Protein AF-A0AA39FGK3-F1 (afdb_monomer_lite)

Foldseek 3Di:
DPPVVVVVVVVVVVVVVVVVVVVVPPDDDPPPPPDPDDDDDDDPPDLDPPEDQFDDPDRLDTDHDPQWDQPPVVSYTAGDAPVAEDQFGCPHHQATDHHPQWDQDPVGRRYTDGDLPDCCQPQFHCPHRVATDHDPQWDQDPPRRHTDGHQPVDAAPQWDDPHRVDIDHHPQWDQDPVVRHTDGPDPDPPPPDPDDDDDDPPDPDQDQPDAQAQFDDPHVLATDHDPQWDQDPPDPSSSYTHGHAVVDADQFGRPHRNATDHDPQWDFDPPDVSGRYTDGDDDD

InterPro domains:
  IPR000742 EGF-like domain [SM00181] (48-78)
  IPR000742 EGF-like domain [SM00181] (80-113)
  IPR000742 EGF-like domain [SM00181] (115-148)
  IPR000742 EGF-like domain [SM00181] (150-183)
  IPR000742 EGF-like domain [SM00181] (207-242)
  IPR000742 EGF-like domain [SM00181] (244-279)
  IPR009030 Growth factor receptor cysteine-rich domain superfamily [SSF57184] (49-155)
  IPR009030 Growth factor receptor cysteine-rich domain superfamily [SSF57184] (134-280)
  IPR053255 Epidermal growth factor-like domain-containing protein [PTHR24047] (44-178)

Secondary structure (DSSP, 8-state):
--TTHHHHHHHHHHHHHHHHHHHTSS-----------------TT------TTEEEEETTEEEEPTTEEEETTTTEEEE--TT--TTEEEEETTEEEEPTTEEE-SS-TT-EEE---TT--TTEEEEETTEEEEPTTEEE-TTT--EEE--TT---TTEEEEETTEEEEPTTEEEETTTTEEEE--S----------PPP--------SSPPBTEEEEETTEEEEPTTEEE-TT-TTS-BEEEP-TT--TTEEEEETTEEEEPTTEEE-SSSTT---EEE----

Structure (mmCIF, N/CA/C/O backbone):
data_AF-A0AA39FGK3-F1
#
_entry.id   AF-A0AA39FGK3-F1
#
loop_
_atom_site.group_PDB
_atom_site.id
_atom_site.type_symbol
_atom_site.label_atom_id
_atom_site.label_alt_id
_atom_site.label_comp_id
_atom_site.label_asym_id
_atom_site.label_entity_id
_atom_site.label_seq_id
_atom_site.pdbx_PDB_ins_code
_atom_site.Cartn_x
_atom_site.Cartn_y
_atom_site.Cartn_z
_atom_site.occupancy
_atom_site.B_iso_or_equiv
_atom_site.auth_seq_id
_atom_site.auth_comp_id
_atom_site.auth_asym_id
_atom_site.auth_atom_id
_atom_site.pdbx_PDB_model_num
ATOM 1 N N . MET A 1 1 ? -79.497 -7.265 78.544 1.00 51.91 1 MET A N 1
ATOM 2 C CA . MET A 1 1 ? -78.725 -7.614 77.328 1.00 51.91 1 MET A CA 1
ATOM 3 C C . MET A 1 1 ? -78.361 -6.417 76.435 1.00 51.91 1 MET A C 1
ATOM 5 O O . MET A 1 1 ? -77.369 -6.512 75.736 1.00 51.91 1 MET A O 1
ATOM 9 N N . ALA A 1 2 ? -79.079 -5.281 76.455 1.00 47.31 2 ALA A N 1
ATOM 10 C CA . ALA A 1 2 ? -78.826 -4.169 75.517 1.00 47.31 2 ALA A CA 1
ATOM 11 C C . ALA A 1 2 ? -77.741 -3.142 75.931 1.00 47.31 2 ALA A C 1
ATOM 13 O O . ALA A 1 2 ? -77.302 -2.363 75.095 1.00 47.31 2 ALA A O 1
ATOM 14 N N . ARG A 1 3 ? -77.264 -3.130 77.189 1.00 46.09 3 ARG A N 1
ATOM 15 C CA . ARG A 1 3 ? -76.260 -2.141 77.655 1.00 46.09 3 ARG A CA 1
ATOM 16 C C . ARG A 1 3 ? -74.790 -2.526 77.429 1.00 46.09 3 ARG A C 1
ATOM 18 O O . ARG A 1 3 ? -73.935 -1.655 77.512 1.00 46.09 3 ARG A O 1
ATOM 25 N N . TYR A 1 4 ? -74.493 -3.784 77.094 1.00 46.94 4 TYR A N 1
ATOM 26 C CA . TYR A 1 4 ? -73.121 -4.229 76.791 1.00 46.94 4 TYR A CA 1
ATOM 27 C C . TYR A 1 4 ? -72.722 -4.028 75.320 1.00 46.94 4 TYR A C 1
ATOM 29 O O . TYR A 1 4 ? -71.537 -3.972 75.011 1.00 46.94 4 TYR A O 1
ATOM 37 N N . ILE A 1 5 ? -73.692 -3.860 74.415 1.00 51.72 5 ILE A N 1
ATOM 38 C CA . ILE A 1 5 ? -73.434 -3.728 72.970 1.00 51.72 5 ILE A CA 1
ATOM 39 C C . ILE A 1 5 ? -72.971 -2.300 72.615 1.00 51.72 5 ILE A C 1
ATOM 41 O O . ILE A 1 5 ? -72.153 -2.117 71.719 1.00 51.72 5 ILE A O 1
ATOM 45 N N . GLN A 1 6 ? -73.406 -1.281 73.365 1.00 48.03 6 GLN A N 1
ATOM 46 C CA . GLN 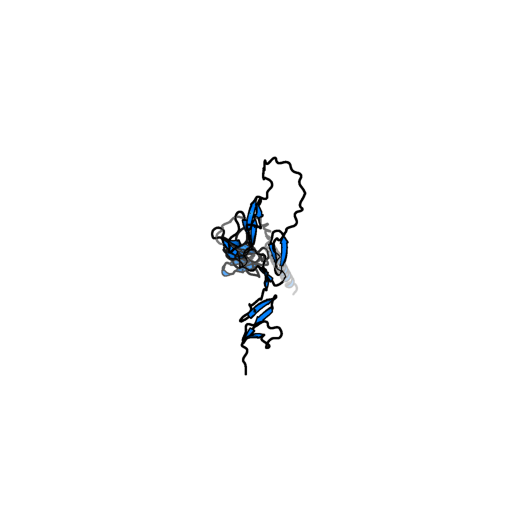A 1 6 ? -73.077 0.123 73.076 1.00 48.03 6 GLN A CA 1
ATOM 47 C C . GLN A 1 6 ? -71.662 0.547 73.514 1.00 48.03 6 GLN A C 1
ATOM 49 O O . GLN A 1 6 ? -71.087 1.439 72.898 1.00 48.03 6 GLN A O 1
ATOM 54 N N . LEU A 1 7 ? -71.060 -0.120 74.507 1.00 50.66 7 LEU A N 1
ATOM 55 C CA . LEU A 1 7 ? -69.664 0.122 74.917 1.00 50.66 7 LEU A CA 1
ATOM 56 C C . LEU A 1 7 ? -68.644 -0.495 73.941 1.00 50.66 7 LEU A C 1
ATOM 58 O O . LEU A 1 7 ? -67.562 0.058 73.754 1.00 50.66 7 LEU A O 1
ATOM 62 N N . GLY A 1 8 ? -68.997 -1.601 73.273 1.00 52.44 8 GLY A N 1
ATOM 63 C CA . GLY A 1 8 ? -68.129 -2.256 72.286 1.00 52.44 8 GLY A CA 1
ATOM 64 C C . GLY A 1 8 ? -67.969 -1.459 70.987 1.00 52.44 8 GLY A C 1
ATOM 65 O O . GLY A 1 8 ? -66.882 -1.421 70.415 1.00 52.44 8 GLY A O 1
ATOM 66 N N . ILE A 1 9 ? -69.022 -0.759 70.552 1.00 56.88 9 ILE A N 1
ATOM 67 C CA . ILE A 1 9 ? -69.002 0.043 69.318 1.00 56.88 9 ILE A CA 1
ATOM 68 C C . ILE A 1 9 ? -68.126 1.296 69.496 1.00 56.88 9 ILE A C 1
ATOM 70 O O . ILE A 1 9 ? -67.371 1.649 68.592 1.00 56.88 9 ILE A O 1
ATOM 74 N N . SER A 1 10 ? -68.125 1.924 70.678 1.00 57.50 10 SER A N 1
ATOM 75 C CA . SER A 1 10 ? -67.268 3.088 70.949 1.00 57.50 10 SER A CA 1
ATOM 76 C C . SER A 1 10 ? -65.770 2.752 70.982 1.00 57.50 10 SER A C 1
ATOM 78 O O . SER A 1 10 ? -64.978 3.537 70.464 1.00 57.50 10 SER A O 1
ATOM 80 N N . LEU A 1 11 ? -65.354 1.589 71.506 1.00 58.16 11 LEU A N 1
ATOM 81 C CA . LEU A 1 11 ? -63.938 1.182 71.463 1.00 58.16 11 LEU A CA 1
ATOM 82 C C . LEU A 1 11 ? -63.460 0.824 70.043 1.00 58.16 11 LEU A C 1
ATOM 84 O O . LEU A 1 11 ? -62.301 1.076 69.705 1.00 58.16 11 LEU A O 1
ATOM 88 N N . PHE A 1 12 ? -64.340 0.287 69.192 1.00 58.88 12 PHE A N 1
ATOM 89 C CA . PHE A 1 12 ? -64.014 -0.007 67.790 1.00 58.88 12 PHE A CA 1
ATOM 90 C C . PHE A 1 12 ? -63.803 1.266 66.957 1.00 58.88 12 PHE A C 1
ATOM 92 O O . PHE A 1 12 ? -62.874 1.329 66.156 1.00 58.88 12 PHE A O 1
ATOM 99 N N . TYR A 1 13 ? -64.598 2.317 67.185 1.00 58.53 13 TYR A N 1
ATOM 100 C CA . TYR A 1 13 ? -64.390 3.601 66.505 1.00 58.53 13 TYR A CA 1
ATOM 101 C C . TYR A 1 13 ? -63.110 4.312 66.962 1.00 58.53 13 TYR A C 1
ATOM 103 O O . TYR A 1 13 ? -62.414 4.901 66.136 1.00 58.53 13 TYR A O 1
ATOM 111 N N . ILE A 1 14 ? -62.757 4.226 68.250 1.00 64.38 14 ILE A N 1
ATOM 112 C CA . ILE A 1 14 ? -61.531 4.842 68.783 1.00 64.38 14 ILE A CA 1
ATOM 113 C C . ILE A 1 14 ? -60.281 4.120 68.258 1.00 64.38 14 ILE A C 1
ATOM 115 O O . ILE A 1 14 ? -59.327 4.772 67.840 1.00 64.38 14 ILE A O 1
ATOM 119 N N . THR A 1 15 ? -60.293 2.785 68.202 1.00 59.66 15 THR A N 1
ATOM 120 C CA . THR A 1 15 ? -59.175 2.013 67.628 1.00 59.66 15 THR A CA 1
ATOM 121 C C . THR A 1 15 ? -59.043 2.230 66.119 1.00 59.66 15 THR A C 1
ATOM 123 O O . THR A 1 15 ? -57.928 2.421 65.636 1.00 59.66 15 THR A O 1
ATOM 126 N N . ALA A 1 16 ? -60.154 2.323 65.378 1.00 57.69 16 ALA A N 1
ATOM 127 C CA . ALA A 1 16 ? -60.132 2.653 63.953 1.00 57.69 16 ALA A CA 1
ATOM 128 C C . ALA A 1 16 ? -59.600 4.076 63.678 1.00 57.69 16 ALA A C 1
ATOM 130 O O . ALA A 1 16 ? -58.783 4.257 62.777 1.00 57.69 16 ALA A O 1
ATOM 131 N N . LEU A 1 17 ? -59.982 5.081 64.477 1.00 58.38 17 LEU A N 1
ATOM 132 C CA . LEU A 1 17 ? -59.455 6.450 64.355 1.00 58.38 17 LEU A CA 1
ATOM 133 C C . LEU A 1 17 ? -57.951 6.531 64.658 1.00 58.38 17 LEU A C 1
ATOM 135 O O . LEU A 1 17 ? -57.228 7.227 63.949 1.00 58.38 17 LEU A O 1
ATOM 139 N N . ILE A 1 18 ? -57.453 5.785 65.649 1.00 58.44 18 ILE A N 1
ATOM 140 C CA . ILE A 1 18 ? -56.014 5.723 65.956 1.00 58.44 18 ILE A CA 1
ATOM 141 C C . ILE A 1 18 ? -55.235 5.060 64.808 1.00 58.44 18 ILE A C 1
ATOM 143 O O . ILE A 1 18 ? -54.155 5.534 64.455 1.00 58.44 18 ILE A O 1
ATOM 147 N N . VAL A 1 19 ? -55.774 4.016 64.170 1.00 57.88 19 VAL A N 1
ATOM 148 C CA . VAL A 1 19 ? -55.143 3.395 62.988 1.00 57.88 19 VAL A CA 1
ATOM 149 C C . VAL A 1 19 ? -55.120 4.363 61.795 1.00 57.88 19 VAL A C 1
ATOM 151 O O . VAL A 1 19 ? -54.101 4.461 61.114 1.00 57.88 19 VAL A O 1
ATOM 154 N N . PHE A 1 20 ? -56.181 5.148 61.579 1.00 52.97 20 PHE A N 1
ATOM 155 C CA . PHE A 1 20 ? -56.225 6.146 60.501 1.00 52.97 20 PHE A CA 1
ATOM 156 C C . PHE A 1 20 ? -55.300 7.351 60.733 1.00 52.97 20 PHE A C 1
ATOM 158 O O . PHE A 1 20 ? -54.685 7.829 59.781 1.00 52.97 20 PHE A O 1
ATOM 165 N N . ILE A 1 21 ? -55.142 7.819 61.976 1.00 54.91 21 ILE A N 1
ATOM 166 C CA . ILE A 1 21 ? -54.189 8.895 62.301 1.00 54.91 21 ILE A CA 1
ATOM 167 C C . ILE A 1 21 ? -52.742 8.405 62.111 1.00 54.91 21 ILE A C 1
ATOM 169 O O . ILE A 1 21 ? -51.925 9.122 61.531 1.00 54.91 21 ILE A O 1
ATOM 173 N N . ASN A 1 22 ? -52.436 7.160 62.496 1.00 47.34 22 ASN A N 1
ATOM 174 C CA . ASN A 1 22 ? -51.105 6.572 62.296 1.00 47.34 22 ASN A CA 1
ATOM 175 C C . ASN A 1 22 ? -50.804 6.225 60.822 1.00 47.34 22 ASN A C 1
ATOM 177 O O . ASN A 1 22 ? -49.643 6.241 60.421 1.00 47.34 22 ASN A O 1
ATOM 181 N N . ALA A 1 23 ? -51.821 5.989 59.984 1.00 45.97 23 ALA A N 1
ATOM 182 C CA . ALA A 1 23 ? -51.643 5.756 58.545 1.00 45.97 23 ALA A CA 1
ATOM 183 C C . ALA A 1 23 ? -51.368 7.039 57.730 1.00 45.97 23 ALA A C 1
ATOM 185 O O . ALA A 1 23 ? -50.925 6.951 56.588 1.00 45.97 23 ALA A O 1
ATOM 186 N N . GLN A 1 24 ? -51.601 8.232 58.294 1.00 43.12 24 GLN A N 1
ATOM 187 C CA . GLN A 1 24 ? -51.343 9.522 57.629 1.00 43.12 24 GLN A CA 1
ATOM 188 C C . GLN A 1 24 ? -50.052 10.217 58.106 1.00 43.12 24 GLN A C 1
ATOM 190 O O . GLN A 1 24 ? -49.679 11.255 57.560 1.00 43.12 24 GLN A O 1
ATOM 195 N N . GLN A 1 25 ? -49.338 9.640 59.081 1.00 45.97 25 GLN A N 1
ATOM 196 C CA . GLN A 1 25 ? -48.010 10.099 59.526 1.00 45.97 25 GLN A CA 1
ATOM 197 C C . GLN A 1 25 ? -46.852 9.239 58.984 1.00 45.97 25 GLN A C 1
ATOM 199 O O . GLN A 1 25 ? -45.689 9.469 59.310 1.00 45.97 25 GLN A O 1
ATOM 204 N N . GLY A 1 26 ? -47.147 8.309 58.070 1.00 40.28 26 GLY A N 1
ATOM 205 C CA . GLY A 1 26 ? -46.165 7.602 57.250 1.00 40.28 26 GLY A CA 1
ATOM 206 C C . GLY A 1 26 ? -45.638 8.464 56.099 1.00 40.28 26 GLY A C 1
ATOM 207 O O . GLY A 1 26 ? -45.997 8.256 54.949 1.00 40.28 26 GLY A O 1
ATOM 208 N N . VAL A 1 27 ? -44.775 9.425 56.437 1.00 44.75 27 VAL A N 1
ATOM 209 C CA . VAL A 1 27 ? -43.700 9.958 55.579 1.00 44.75 27 VAL A CA 1
ATOM 210 C C . VAL A 1 27 ? -44.149 10.596 54.253 1.00 44.75 27 VAL A C 1
ATOM 212 O O . VAL A 1 27 ? -43.899 10.113 53.150 1.00 44.75 27 VAL A O 1
ATOM 215 N N . LYS A 1 28 ? -44.679 11.817 54.365 1.00 45.00 28 LYS A N 1
ATOM 216 C CA . LYS A 1 28 ? -44.323 12.872 53.410 1.00 45.00 28 LYS A CA 1
ATOM 217 C C . LYS A 1 28 ? -42.857 13.217 53.656 1.00 45.00 28 LYS A C 1
ATOM 219 O O . LYS A 1 28 ? -42.538 13.687 54.740 1.00 45.00 28 LYS A O 1
ATOM 224 N N . ASN A 1 29 ? -41.996 12.908 52.690 1.00 36.66 29 ASN A N 1
ATOM 225 C CA . ASN A 1 29 ? -40.855 13.722 52.245 1.00 36.66 29 ASN A CA 1
ATOM 226 C C . ASN A 1 29 ? -40.063 12.932 51.194 1.00 36.66 29 ASN A C 1
ATOM 228 O O . ASN A 1 29 ? -38.897 12.591 51.371 1.00 36.66 29 ASN A O 1
ATOM 232 N N . GLY A 1 30 ? -40.709 12.655 50.059 1.00 34.41 30 GLY A N 1
ATOM 233 C CA . GLY A 1 30 ? -39.981 12.418 48.820 1.00 34.41 30 GLY A CA 1
ATOM 234 C C . GLY A 1 30 ? -39.368 13.742 48.378 1.00 34.41 30 GLY A C 1
ATOM 235 O O . GLY A 1 30 ? -39.976 14.478 47.603 1.00 34.41 30 GLY A O 1
ATOM 236 N N . HIS A 1 31 ? -38.194 14.081 48.911 1.00 33.47 31 HIS A N 1
ATOM 237 C CA . HIS A 1 31 ? -37.365 15.124 48.327 1.00 33.47 31 HIS A CA 1
ATOM 238 C C . HIS A 1 31 ? -37.001 14.675 46.912 1.00 33.47 31 HIS A C 1
ATOM 240 O O . HIS A 1 31 ? -36.133 13.828 46.709 1.00 33.47 31 HIS A O 1
ATOM 246 N N . TYR A 1 32 ? -37.696 15.242 45.928 1.00 33.28 32 TYR A N 1
ATOM 247 C CA . TYR A 1 32 ? -37.291 15.226 44.533 1.00 33.28 32 TYR A CA 1
ATOM 248 C C . TYR A 1 32 ? -35.982 16.018 44.438 1.00 33.28 32 TYR A C 1
ATOM 250 O O . TYR A 1 32 ? -35.979 17.224 44.182 1.00 33.28 32 TYR A O 1
ATOM 258 N N . HIS A 1 33 ? -34.857 15.361 44.725 1.00 36.41 33 HIS A N 1
ATOM 259 C CA . HIS A 1 33 ? -33.542 15.918 44.456 1.00 36.41 33 HIS A CA 1
ATOM 260 C C . HIS A 1 33 ? -33.387 16.008 42.937 1.00 36.41 33 HIS A C 1
ATOM 262 O O . HIS A 1 33 ? -33.017 15.055 42.255 1.00 36.41 33 HIS A O 1
ATOM 268 N N . ARG A 1 34 ? -33.692 17.193 42.400 1.00 35.16 34 ARG A N 1
ATOM 269 C CA . ARG A 1 34 ? -33.091 17.676 41.159 1.00 35.16 34 ARG A CA 1
ATOM 270 C C . ARG A 1 34 ? -31.577 17.655 41.379 1.00 35.16 34 ARG A C 1
ATOM 272 O O . ARG A 1 34 ? -31.036 18.555 42.011 1.00 35.16 34 ARG A O 1
ATOM 279 N N . ASN A 1 35 ? -30.912 16.603 40.909 1.00 34.94 35 ASN A N 1
ATOM 280 C CA . ASN A 1 35 ? -29.456 16.512 40.915 1.00 34.94 35 ASN A CA 1
ATOM 281 C C . ASN A 1 35 ? -28.879 17.476 39.873 1.00 34.94 35 ASN A C 1
ATOM 283 O O . ASN A 1 35 ? -28.630 17.116 38.727 1.00 34.94 35 ASN A O 1
ATOM 287 N N . THR A 1 36 ? -28.649 18.710 40.303 1.00 35.59 36 THR A N 1
ATOM 288 C CA . THR A 1 36 ? -27.469 19.482 39.916 1.00 35.59 36 THR A CA 1
ATOM 289 C C . THR A 1 36 ? -26.308 18.997 40.795 1.00 35.59 36 THR A C 1
ATOM 291 O O . THR A 1 36 ? -26.327 19.196 42.005 1.00 35.59 36 THR A O 1
ATOM 294 N N . THR A 1 37 ? -25.338 18.287 40.221 1.00 35.94 37 THR A N 1
ATOM 295 C CA . THR A 1 37 ? -24.065 17.883 40.870 1.00 35.94 37 THR A CA 1
ATOM 296 C C . THR A 1 37 ? -23.143 19.097 41.115 1.00 35.94 37 THR A C 1
ATOM 298 O O . THR A 1 37 ? -23.429 20.140 40.524 1.00 35.94 37 THR A O 1
ATOM 301 N N . PRO A 1 38 ? -21.950 18.987 41.754 1.00 55.44 38 PRO A N 1
ATOM 302 C CA . PRO A 1 38 ? -21.384 17.984 42.683 1.00 55.44 38 PRO A CA 1
ATOM 303 C C . PRO A 1 38 ? -20.742 18.641 43.947 1.00 55.44 38 PRO A C 1
ATOM 305 O O . PRO A 1 38 ? -20.681 19.858 44.044 1.00 55.44 38 PRO A O 1
ATOM 308 N N . TYR A 1 39 ? -20.183 17.819 44.848 1.00 36.12 39 TYR A N 1
ATOM 309 C CA . TYR A 1 39 ? -19.271 18.110 45.985 1.00 36.12 39 TYR A CA 1
ATOM 310 C C . TYR A 1 39 ? -19.813 17.890 47.411 1.00 36.12 39 TYR A C 1
ATOM 312 O O . TYR A 1 39 ? -20.527 18.700 47.988 1.00 36.12 39 TYR A O 1
ATOM 320 N N . SER A 1 40 ? -19.362 16.746 47.949 1.00 45.53 40 SER A N 1
ATOM 321 C CA . SER A 1 40 ? -18.974 16.429 49.333 1.00 45.53 40 SER A CA 1
ATOM 322 C C . SER A 1 40 ? -19.811 16.971 50.492 1.00 45.53 40 SER A C 1
ATOM 324 O O . SER A 1 40 ? -19.685 18.131 50.875 1.00 45.53 40 SER A O 1
ATOM 326 N N . VAL A 1 41 ? -20.480 16.053 51.194 1.00 44.06 41 VAL A N 1
ATOM 327 C CA . VAL A 1 41 ? -20.782 16.226 52.621 1.00 44.06 41 VAL A CA 1
ATOM 328 C C . VAL A 1 41 ? -20.240 15.017 53.391 1.00 44.06 41 VAL A C 1
ATOM 330 O O . VAL A 1 41 ? -20.655 13.894 53.103 1.00 44.06 41 VAL A O 1
ATOM 333 N N . PRO A 1 42 ? -19.315 15.206 54.350 1.00 55.81 42 PRO A N 1
ATOM 334 C CA . PRO A 1 42 ? -18.866 14.151 55.240 1.00 55.81 42 PRO A CA 1
ATOM 335 C C . PRO A 1 42 ? -19.762 14.153 56.480 1.00 55.81 42 PRO A C 1
ATOM 337 O O . PRO A 1 42 ? -19.754 15.105 57.254 1.00 55.81 42 PRO A O 1
ATOM 340 N N . THR A 1 43 ? -20.523 13.085 56.702 1.00 39.03 43 THR A N 1
ATOM 341 C CA . THR A 1 43 ? -21.058 12.799 58.039 1.00 39.03 43 THR A CA 1
ATOM 342 C C . THR A 1 43 ? -20.830 11.332 58.367 1.00 39.03 43 THR A C 1
ATOM 344 O O . THR A 1 43 ? -21.110 10.426 57.584 1.00 39.03 43 THR A O 1
ATOM 347 N N . ASN A 1 44 ? -20.188 11.147 59.510 1.00 57.00 44 ASN A N 1
ATOM 348 C CA . ASN A 1 44 ? -19.818 9.889 60.129 1.00 57.00 44 ASN A CA 1
ATOM 349 C C . ASN A 1 44 ? -21.087 9.036 60.364 1.00 57.00 44 ASN A C 1
ATOM 351 O O . ASN A 1 44 ? -22.118 9.594 60.727 1.00 57.00 44 ASN A O 1
ATOM 355 N N . GLU A 1 45 ? -21.003 7.724 60.117 1.00 51.62 45 GLU A N 1
ATOM 356 C CA . GLU A 1 45 ? -22.084 6.701 60.141 1.00 51.62 45 GLU A CA 1
ATOM 357 C C . GLU A 1 45 ? -23.056 6.609 58.943 1.00 51.62 45 GLU A C 1
ATOM 359 O O . GLU A 1 45 ? -24.060 5.896 58.991 1.00 51.62 45 GLU A O 1
ATOM 364 N N . THR A 1 46 ? -22.761 7.250 57.813 1.00 44.81 46 THR A N 1
ATOM 365 C CA . THR A 1 46 ? -23.704 7.301 56.684 1.00 44.81 46 THR A CA 1
ATOM 366 C C . THR A 1 46 ? -23.543 6.156 55.681 1.00 44.81 46 THR A C 1
ATOM 368 O O . THR A 1 46 ? -22.450 5.835 55.216 1.00 44.81 46 THR A O 1
ATOM 371 N N . GLY A 1 47 ? -24.666 5.530 55.316 1.00 54.12 47 GLY A N 1
ATOM 372 C CA . GLY A 1 47 ? -24.764 4.581 54.210 1.00 54.12 47 GLY A CA 1
ATOM 373 C C . GLY A 1 47 ? -24.347 5.233 52.891 1.00 54.12 47 GLY A C 1
ATOM 374 O O . GLY A 1 47 ? -25.158 5.853 52.210 1.00 54.12 47 GLY A O 1
ATOM 375 N N . TYR A 1 48 ? -23.072 5.082 52.536 1.00 56.31 48 TYR A N 1
ATOM 376 C CA . TYR A 1 48 ? -22.516 5.560 51.277 1.00 56.31 48 TYR A CA 1
ATOM 377 C C . TYR A 1 48 ? -23.109 4.778 50.110 1.00 56.31 48 TYR A C 1
ATOM 379 O O . TYR A 1 48 ? -22.814 3.600 49.897 1.00 56.31 48 TYR A O 1
ATOM 387 N N . CYS A 1 49 ? -23.933 5.459 49.325 1.00 60.81 49 CYS A N 1
ATOM 388 C CA . CYS A 1 49 ? -24.329 4.976 48.023 1.00 60.81 49 CYS A CA 1
ATOM 389 C C . CYS A 1 49 ? -23.280 5.367 46.975 1.00 60.81 49 CYS A C 1
ATOM 391 O O . CYS A 1 49 ? -23.338 6.448 46.396 1.00 60.81 49 CYS A O 1
ATOM 393 N N . GLY A 1 50 ? -22.291 4.500 46.763 1.00 65.31 50 GLY A N 1
ATOM 394 C CA . GLY A 1 50 ? -21.199 4.694 45.802 1.00 65.31 50 GLY A CA 1
ATOM 395 C C . GLY A 1 50 ? -21.486 4.161 44.393 1.00 65.31 50 GLY A C 1
ATOM 396 O O . GLY A 1 50 ? -20.559 3.710 43.727 1.00 65.31 50 GLY A O 1
ATOM 397 N N . CYS A 1 51 ? -22.746 4.151 43.945 1.00 71.12 51 CYS A N 1
ATOM 398 C CA . CYS A 1 51 ? -23.131 3.559 42.661 1.00 71.12 51 CYS A CA 1
ATOM 399 C C . CYS A 1 51 ? -22.735 4.467 41.486 1.00 71.12 51 CYS A C 1
ATOM 401 O O . CYS A 1 51 ? -23.524 5.288 41.022 1.00 71.12 51 CYS A O 1
ATOM 403 N N . VAL A 1 52 ? -21.503 4.327 40.996 1.00 73.19 52 VAL A N 1
ATOM 404 C CA . VAL A 1 52 ? -21.084 4.944 39.728 1.00 73.19 52 VAL A CA 1
ATOM 405 C C . VAL A 1 52 ? -21.857 4.269 38.588 1.00 73.19 52 VAL A C 1
ATOM 407 O O . VAL A 1 52 ? -21.922 3.042 38.550 1.00 73.19 52 VAL A O 1
ATOM 410 N N . ASP A 1 53 ? -22.482 5.071 37.719 1.00 75.69 53 ASP A N 1
ATOM 411 C CA . ASP A 1 53 ? -23.305 4.646 36.570 1.00 75.69 53 ASP A CA 1
ATOM 412 C C . ASP A 1 53 ? -24.537 3.769 36.895 1.00 75.69 53 ASP A C 1
ATOM 414 O O . ASP A 1 53 ? -25.089 3.078 36.034 1.00 75.69 53 ASP A O 1
ATOM 418 N N . GLY A 1 54 ? -25.029 3.846 38.135 1.00 79.56 54 GLY A N 1
ATOM 419 C CA . GLY A 1 54 ? -26.235 3.154 38.593 1.00 79.56 54 GLY A CA 1
ATOM 420 C C . GLY A 1 54 ? -27.118 4.017 39.491 1.00 79.56 54 GLY A C 1
ATOM 421 O O . GLY A 1 54 ? -26.719 5.086 39.950 1.00 79.56 54 GLY A O 1
ATOM 422 N N . ASP A 1 55 ? -28.328 3.532 39.751 1.00 82.62 55 ASP A N 1
ATOM 423 C CA . ASP A 1 55 ? -29.252 4.130 40.708 1.00 82.62 55 ASP A CA 1
ATOM 424 C C . ASP A 1 55 ? -29.121 3.445 42.068 1.00 82.62 55 ASP A C 1
ATOM 426 O O . ASP A 1 55 ? -29.018 2.218 42.165 1.00 82.62 55 ASP A O 1
ATOM 430 N N . CYS A 1 56 ? -29.192 4.234 43.137 1.00 82.12 56 CYS A N 1
ATOM 431 C CA . CYS A 1 56 ? -29.268 3.691 44.483 1.00 82.12 56 CYS A CA 1
ATOM 432 C C . CYS A 1 56 ? -30.671 3.188 44.789 1.00 82.12 56 CYS A C 1
ATOM 434 O O . CYS A 1 56 ? -31.614 3.979 44.738 1.00 82.12 56 CYS A O 1
ATOM 436 N N . ILE A 1 57 ? -30.812 1.917 45.166 1.00 83.56 57 ILE A N 1
ATOM 437 C CA . ILE A 1 57 ? -32.112 1.383 45.606 1.00 83.56 57 ILE A CA 1
ATOM 438 C C . ILE A 1 57 ? -32.140 1.020 47.095 1.00 83.56 57 ILE A C 1
ATOM 440 O O . ILE A 1 57 ? -33.218 0.990 47.681 1.00 83.56 57 ILE A O 1
ATOM 444 N N . ALA A 1 58 ? -30.980 0.800 47.723 1.00 71.06 58 ALA A N 1
ATOM 445 C CA . ALA A 1 58 ? -30.818 0.645 49.172 1.00 71.06 58 ALA A CA 1
ATOM 446 C C . ALA A 1 58 ? -29.339 0.876 49.570 1.00 71.06 58 ALA A C 1
ATOM 448 O O . ALA A 1 58 ? -28.479 0.958 48.686 1.00 71.06 58 ALA A O 1
ATOM 449 N N . PRO A 1 59 ? -28.991 0.967 50.871 1.00 70.12 59 PRO A N 1
ATOM 450 C CA . PRO A 1 59 ? -27.595 1.052 51.302 1.00 70.12 59 PRO A CA 1
ATOM 451 C C . PRO A 1 59 ? -26.766 -0.112 50.744 1.00 70.12 59 PRO A C 1
ATOM 453 O O . PRO A 1 59 ? -27.101 -1.271 50.967 1.00 70.12 59 PRO A O 1
ATOM 456 N N . ARG A 1 60 ? -25.683 0.202 50.020 1.00 65.94 60 ARG A N 1
ATOM 457 C CA . ARG A 1 60 ? -24.817 -0.763 49.307 1.00 65.94 60 ARG A CA 1
ATOM 458 C C . ARG A 1 60 ? -25.499 -1.591 48.203 1.00 65.94 60 ARG A C 1
ATOM 460 O O . ARG A 1 60 ? -24.878 -2.519 47.695 1.00 65.94 60 ARG A O 1
ATOM 467 N N . VAL A 1 61 ? -26.725 -1.252 47.791 1.00 77.06 61 VAL A N 1
ATOM 468 C CA . VAL A 1 61 ? -27.438 -1.939 46.701 1.00 77.06 61 VAL A CA 1
ATOM 469 C C . VAL A 1 61 ? -27.632 -0.988 45.522 1.00 77.06 61 VAL A C 1
ATOM 471 O O . VAL A 1 61 ? -28.406 -0.027 45.589 1.00 77.06 61 VAL A O 1
ATOM 474 N N . CYS A 1 62 ? -26.937 -1.294 44.427 1.00 78.69 62 CYS A N 1
ATOM 475 C CA . CYS A 1 62 ? -26.985 -0.544 43.178 1.00 78.69 62 CYS A CA 1
ATOM 476 C C . CYS A 1 62 ? -27.860 -1.259 42.149 1.00 78.69 62 CYS A C 1
ATOM 478 O O . CYS A 1 62 ? -27.695 -2.454 41.910 1.00 78.69 62 CYS A O 1
ATOM 480 N N . ARG A 1 63 ? -28.740 -0.513 41.482 1.00 86.81 63 ARG A N 1
ATOM 481 C CA . ARG A 1 63 ? -29.410 -0.958 40.260 1.00 86.81 63 ARG A CA 1
ATOM 482 C C . ARG A 1 63 ? -28.729 -0.307 39.063 1.00 86.81 63 ARG A C 1
ATOM 484 O O . ARG A 1 63 ? -28.818 0.906 38.888 1.00 86.81 63 ARG A O 1
ATOM 491 N N . CYS A 1 64 ? -28.050 -1.103 38.247 1.00 88.00 64 CYS A N 1
ATOM 492 C CA . CYS A 1 64 ? -27.325 -0.587 37.090 1.00 88.00 64 CYS A CA 1
ATOM 493 C C . CYS A 1 64 ? -28.264 -0.104 35.983 1.00 88.00 64 CYS A C 1
ATOM 495 O O . CYS A 1 64 ? -29.366 -0.629 35.801 1.00 88.00 64 CYS A O 1
ATOM 497 N N . ARG A 1 65 ? -27.823 0.929 35.259 1.00 88.50 65 ARG A N 1
ATOM 498 C CA . ARG A 1 65 ? -28.532 1.439 34.081 1.00 88.50 65 ARG A CA 1
ATOM 499 C C . ARG A 1 65 ? -28.460 0.426 32.929 1.00 88.50 65 ARG A C 1
ATOM 501 O O . ARG A 1 65 ? -27.569 -0.424 32.929 1.00 88.50 65 ARG A O 1
ATOM 508 N N . PRO A 1 66 ? -29.358 0.508 31.930 1.00 89.06 66 PRO A N 1
ATOM 509 C CA . PRO A 1 66 ? -29.294 -0.360 30.756 1.00 89.06 66 PRO A CA 1
ATOM 510 C C . PRO A 1 66 ? -27.906 -0.342 30.101 1.00 89.06 66 PRO A C 1
ATOM 512 O O . PRO A 1 66 ? -27.327 0.728 29.908 1.00 89.06 66 PRO A O 1
ATOM 515 N N . GLY A 1 67 ? -27.381 -1.525 29.775 1.00 87.31 67 GLY A N 1
ATOM 516 C CA . GLY A 1 67 ? -26.038 -1.687 29.209 1.00 87.31 67 GLY A CA 1
ATOM 517 C C . GLY A 1 67 ? -24.895 -1.698 30.233 1.00 87.31 67 GLY A C 1
ATOM 518 O O . GLY A 1 67 ? -23.738 -1.770 29.832 1.00 87.31 67 GLY A O 1
ATOM 519 N N . TYR A 1 68 ? -25.194 -1.646 31.534 1.00 89.69 68 TYR A N 1
ATOM 520 C CA . TYR A 1 68 ? -24.216 -1.797 32.611 1.00 89.69 68 TYR A CA 1
ATOM 521 C C . TYR A 1 68 ? -24.546 -3.009 33.488 1.00 89.69 68 TYR A C 1
ATOM 523 O O . TYR A 1 68 ? -25.715 -3.293 33.755 1.00 89.69 68 TYR A O 1
ATOM 531 N N . ILE A 1 69 ? -23.515 -3.682 33.992 1.00 89.00 69 ILE A N 1
ATOM 532 C CA . ILE A 1 69 ? -23.625 -4.821 34.912 1.00 89.00 69 ILE A CA 1
ATOM 533 C C . ILE A 1 69 ? -22.930 -4.516 36.235 1.00 89.00 69 ILE A C 1
ATOM 535 O O . ILE A 1 69 ? -21.931 -3.800 36.277 1.00 89.00 69 ILE A O 1
ATOM 539 N N . LEU A 1 70 ? -23.467 -5.041 37.336 1.00 84.88 70 LEU A N 1
ATOM 540 C CA . LEU A 1 70 ? -22.874 -4.835 38.651 1.00 84.88 70 LEU A CA 1
ATOM 541 C C . LEU A 1 70 ? -21.614 -5.691 38.786 1.00 84.88 70 LEU A C 1
ATOM 543 O O . LEU A 1 70 ? -21.682 -6.917 38.813 1.00 84.88 70 LEU A O 1
ATOM 547 N N . ASN A 1 71 ? -20.471 -5.033 38.928 1.00 84.94 71 ASN A N 1
ATOM 548 C CA . ASN A 1 71 ? -19.255 -5.671 39.392 1.00 84.94 71 ASN A CA 1
ATOM 549 C C . ASN A 1 71 ? -19.288 -5.720 40.925 1.00 84.94 71 ASN A C 1
ATOM 551 O O . ASN A 1 71 ? -19.050 -4.709 41.591 1.00 84.94 71 ASN A O 1
ATOM 555 N N . GLU A 1 72 ? -19.602 -6.890 41.486 1.00 77.31 72 GLU A N 1
ATOM 556 C CA . GLU A 1 72 ? -19.717 -7.083 42.939 1.00 77.31 72 GLU A CA 1
ATOM 557 C C . GLU A 1 72 ? -18.396 -6.848 43.677 1.00 77.31 72 GLU A C 1
ATOM 559 O O . GLU A 1 72 ? -18.402 -6.268 44.758 1.00 77.31 72 GLU A O 1
ATOM 564 N N . ALA A 1 73 ? -17.258 -7.210 43.075 1.00 79.19 73 ALA A N 1
ATOM 565 C CA . ALA A 1 73 ? -15.941 -7.042 43.692 1.00 79.19 73 ALA A CA 1
ATOM 566 C C . ALA A 1 73 ? -15.547 -5.564 43.851 1.00 79.19 73 ALA A C 1
ATOM 568 O O . ALA A 1 73 ? -14.827 -5.201 44.780 1.00 79.19 73 ALA A O 1
ATOM 569 N N . ARG A 1 74 ? -16.013 -4.702 42.940 1.00 74.62 74 ARG A N 1
ATOM 570 C CA . ARG A 1 74 ? -15.742 -3.255 42.958 1.00 74.62 74 ARG A CA 1
ATOM 571 C C . ARG A 1 74 ? -16.936 -2.416 43.409 1.00 74.62 74 ARG A C 1
ATOM 573 O O . ARG A 1 74 ? -16.822 -1.191 43.439 1.00 74.62 74 ARG A O 1
ATOM 580 N N . HIS A 1 75 ? -18.062 -3.059 43.720 1.00 74.31 75 HIS A N 1
ATOM 581 C CA . HIS A 1 75 ? -19.340 -2.431 44.057 1.00 74.31 75 HIS A CA 1
ATOM 582 C C . HIS A 1 75 ? -19.730 -1.280 43.108 1.00 74.31 75 HIS A C 1
ATOM 584 O O . HIS A 1 75 ? -20.167 -0.217 43.550 1.00 74.31 75 HIS A O 1
ATOM 590 N N . ARG A 1 76 ? -19.556 -1.477 41.794 1.00 78.94 76 ARG A N 1
ATOM 591 C CA . ARG A 1 76 ? -19.868 -0.469 40.763 1.00 78.94 76 ARG A CA 1
ATOM 592 C C . ARG A 1 76 ? -20.524 -1.079 39.538 1.00 78.94 76 ARG A C 1
ATOM 594 O O . ARG A 1 76 ? -20.301 -2.247 39.238 1.00 78.94 76 ARG A O 1
ATOM 601 N N . CYS A 1 77 ? -21.289 -0.271 38.817 1.00 86.44 77 CYS A N 1
ATOM 602 C CA . CYS A 1 77 ? -21.831 -0.658 37.525 1.00 86.44 77 CYS A CA 1
ATOM 603 C C . CYS A 1 77 ? -20.766 -0.440 36.447 1.00 86.44 77 CYS A C 1
ATOM 605 O O . CYS A 1 77 ? -20.278 0.673 36.270 1.00 86.44 77 CYS A O 1
ATOM 607 N N . GLU A 1 78 ? -20.375 -1.504 35.755 1.00 88.00 78 GLU A N 1
ATOM 608 C CA . GLU A 1 78 ? -19.407 -1.474 34.658 1.00 88.00 78 GLU A CA 1
ATOM 609 C C . GLU A 1 78 ? -20.145 -1.612 33.327 1.00 88.00 78 GLU A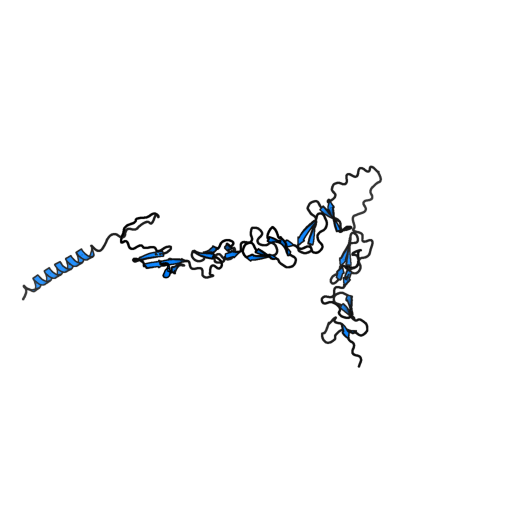 C 1
ATOM 611 O O . GLU A 1 78 ? -21.106 -2.375 33.212 1.00 88.00 78 GLU A O 1
ATOM 616 N N . ALA A 1 79 ? -19.731 -0.828 32.334 1.00 90.31 79 ALA A N 1
ATOM 617 C CA . ALA A 1 79 ? -20.336 -0.854 31.012 1.00 90.31 79 ALA A CA 1
ATOM 618 C C . ALA A 1 79 ? -20.072 -2.190 30.302 1.00 90.31 79 ALA A C 1
ATOM 620 O O . ALA A 1 79 ? -18.996 -2.774 30.434 1.00 90.31 79 ALA A O 1
ATOM 621 N N . VAL A 1 80 ? -21.048 -2.639 29.515 1.00 90.69 80 VAL A N 1
ATOM 622 C CA . VAL A 1 80 ? -20.953 -3.843 28.686 1.00 90.69 80 VAL A CA 1
ATOM 623 C C . VAL A 1 80 ? -20.690 -3.457 27.233 1.00 90.69 80 VAL A C 1
ATOM 625 O O . VAL A 1 80 ? -21.379 -2.605 26.671 1.00 90.69 80 VAL A O 1
ATOM 628 N N . CYS A 1 81 ? -19.704 -4.110 26.625 1.00 89.62 81 CYS A N 1
ATOM 629 C CA . CYS A 1 81 ? -19.401 -4.043 25.198 1.00 89.62 81 CYS A CA 1
ATOM 630 C C . CYS A 1 81 ? -19.476 -5.484 24.669 1.00 89.62 81 CYS A C 1
ATOM 632 O O . CYS A 1 81 ? -18.690 -6.324 25.114 1.00 89.62 81 CYS A O 1
ATOM 634 N N . GLU A 1 82 ? -20.447 -5.792 23.803 1.00 83.62 82 GLU A N 1
ATOM 635 C CA . GLU A 1 82 ? -20.762 -7.169 23.381 1.00 83.62 82 GLU A CA 1
ATOM 636 C C . GLU A 1 82 ? -19.644 -7.778 22.525 1.00 83.62 82 GLU A C 1
ATOM 638 O O . GLU A 1 82 ? -19.331 -8.960 22.678 1.00 83.62 82 GLU A O 1
ATOM 643 N N . GLY A 1 83 ? -18.992 -6.965 21.686 1.00 75.75 83 GLY A N 1
ATOM 644 C CA . GLY A 1 83 ? -17.815 -7.358 20.905 1.00 75.75 83 GLY A CA 1
ATOM 645 C C . GLY A 1 83 ? -16.518 -7.445 21.718 1.00 75.75 83 GLY A C 1
ATOM 646 O O . GLY A 1 83 ? -15.530 -8.006 21.243 1.00 75.75 83 GLY A O 1
ATOM 647 N N . GLY A 1 84 ? -16.529 -6.932 22.954 1.00 80.38 84 GLY A N 1
ATOM 648 C CA . GLY A 1 84 ? -15.356 -6.791 23.814 1.00 80.38 84 GLY A CA 1
ATOM 649 C C . GLY A 1 84 ? -14.378 -5.702 23.349 1.00 80.38 84 GLY A C 1
ATOM 650 O O . GLY A 1 84 ? -14.155 -5.501 22.165 1.00 80.38 84 GLY A O 1
ATOM 651 N N . CYS A 1 85 ? -13.728 -5.019 24.294 1.00 88.56 85 CYS A N 1
ATOM 652 C CA . CYS A 1 85 ? -12.728 -3.985 23.996 1.00 88.56 85 CYS A CA 1
ATOM 653 C C . CYS A 1 85 ? -11.308 -4.558 24.032 1.00 88.56 85 CYS A C 1
ATOM 655 O O . CYS A 1 85 ? -10.579 -4.359 25.003 1.00 88.56 85 CYS A O 1
ATOM 657 N N . LEU A 1 86 ? -10.900 -5.295 22.998 1.00 87.00 86 LEU A N 1
ATOM 658 C CA . LEU A 1 86 ? -9.507 -5.744 22.904 1.00 87.00 86 LEU A CA 1
ATOM 659 C C . LEU A 1 86 ? -8.580 -4.524 22.762 1.00 87.00 86 LEU A C 1
ATOM 661 O O . LEU A 1 86 ? -8.834 -3.677 21.913 1.00 87.00 86 LEU A O 1
ATOM 665 N N . HIS A 1 87 ? -7.520 -4.444 23.574 1.00 90.88 87 HIS A N 1
ATOM 666 C CA . HIS A 1 87 ? -6.640 -3.265 23.683 1.00 90.88 87 HIS A CA 1
ATOM 667 C C . HIS A 1 87 ? -7.371 -1.983 24.117 1.00 90.88 87 HIS A C 1
ATOM 669 O O . HIS A 1 87 ? -7.117 -0.889 23.605 1.00 90.88 87 HIS A O 1
ATOM 675 N N . GLY A 1 88 ? -8.317 -2.123 25.045 1.00 92.44 88 GLY A N 1
ATOM 676 C CA . GLY A 1 88 ? -8.988 -0.998 25.673 1.00 92.44 88 GLY A CA 1
ATOM 677 C C . GLY A 1 88 ? -9.879 -1.408 26.839 1.00 92.44 88 GLY A C 1
ATOM 678 O O . GLY A 1 88 ? -9.879 -2.545 27.311 1.00 92.44 88 GLY A O 1
ATOM 679 N N . GLN A 1 89 ? -10.677 -0.452 27.302 1.00 91.56 89 GLN A N 1
ATOM 680 C CA . GLN A 1 89 ? -11.665 -0.636 28.359 1.00 91.56 89 GLN A CA 1
ATOM 681 C C . GLN A 1 89 ? -13.031 -0.133 27.900 1.00 91.56 89 GLN A C 1
ATOM 683 O O . GLN A 1 89 ? -13.135 0.889 27.223 1.00 91.56 89 GLN A O 1
ATOM 688 N N . CYS A 1 90 ? -14.097 -0.831 28.287 1.00 91.25 90 CYS A N 1
ATOM 689 C CA . CYS A 1 90 ? -15.457 -0.403 27.973 1.00 91.25 90 CYS A CA 1
ATOM 690 C C . CYS A 1 90 ? -15.799 0.828 28.824 1.00 91.25 90 CYS A C 1
ATOM 692 O O . CYS A 1 90 ? -15.982 0.737 30.037 1.00 91.25 90 CYS A O 1
ATOM 694 N N . SER A 1 91 ? -15.821 1.998 28.188 1.00 88.44 91 SER A N 1
ATOM 695 C CA . SER A 1 91 ? -16.037 3.281 28.872 1.00 88.44 91 SER A CA 1
ATOM 696 C C . SER A 1 91 ? -17.521 3.599 29.040 1.00 88.44 91 SER A C 1
ATOM 698 O O . SER A 1 91 ? -17.926 4.239 30.009 1.00 88.44 91 SER A O 1
ATOM 700 N N . ARG A 1 92 ? -18.337 3.144 28.085 1.00 88.00 92 ARG A N 1
ATOM 701 C CA . ARG A 1 92 ? -19.797 3.261 28.036 1.00 88.00 92 ARG A CA 1
ATOM 702 C C . ARG A 1 92 ? -20.355 2.038 27.305 1.00 88.00 92 ARG A C 1
ATOM 704 O O . ARG A 1 92 ? -19.593 1.397 26.584 1.00 88.00 92 ARG A O 1
ATOM 711 N N . PRO A 1 93 ? -21.657 1.731 27.443 1.00 89.38 93 PRO A N 1
ATOM 712 C CA . PRO A 1 93 ? -22.255 0.604 26.749 1.00 89.38 93 PRO A CA 1
ATOM 713 C C . PRO A 1 93 ? -22.007 0.722 25.248 1.00 89.38 93 PRO A C 1
ATOM 715 O O . PRO A 1 93 ? -22.344 1.746 24.646 1.00 89.38 93 PRO A O 1
ATOM 718 N N . GLY A 1 94 ? -21.345 -0.287 24.693 1.00 87.06 94 GLY A N 1
ATOM 719 C CA . GLY A 1 94 ? -20.930 -0.343 23.294 1.00 87.06 94 GLY A CA 1
ATOM 720 C C . GLY A 1 94 ? -19.937 0.727 22.821 1.00 87.06 94 GLY A C 1
ATOM 721 O O . GLY A 1 94 ? -19.916 1.073 21.639 1.00 87.06 94 GLY A O 1
ATOM 722 N N . VAL A 1 95 ? -19.125 1.301 23.720 1.00 89.81 95 VAL A N 1
ATOM 723 C CA . VAL A 1 95 ? -18.058 2.250 23.354 1.00 89.81 95 VAL A CA 1
ATOM 724 C C . VAL A 1 95 ? -16.771 1.968 24.127 1.00 89.81 95 VAL A C 1
ATOM 726 O O . VAL A 1 95 ? -16.696 2.137 25.353 1.00 89.81 95 VAL A O 1
ATOM 729 N N . CYS A 1 96 ? -15.715 1.638 23.388 1.00 92.69 96 CYS A N 1
ATOM 730 C CA . CYS A 1 96 ? -14.390 1.403 23.950 1.00 92.69 96 CYS A CA 1
ATOM 731 C C . CYS A 1 96 ? -13.582 2.696 24.111 1.00 92.69 96 CYS A C 1
ATOM 733 O O . CYS A 1 96 ? -13.570 3.565 23.243 1.00 92.69 96 CYS A O 1
ATOM 735 N N . SER A 1 97 ? -12.866 2.793 25.227 1.00 93.38 97 SER A N 1
ATOM 736 C CA . SER A 1 97 ? -11.733 3.694 25.414 1.00 93.38 97 SER A CA 1
ATOM 737 C C . SER A 1 97 ? -10.462 2.888 25.187 1.00 93.38 97 SER A C 1
ATOM 739 O O . SER A 1 97 ? -10.169 1.979 25.961 1.00 93.38 97 SER A O 1
ATOM 741 N N . CYS A 1 98 ? -9.736 3.193 24.119 1.00 95.00 98 CYS A N 1
ATOM 742 C CA . CYS A 1 98 ? -8.576 2.412 23.702 1.00 95.00 98 CYS A CA 1
ATOM 743 C C . CYS A 1 98 ? -7.334 2.681 24.560 1.00 95.00 98 CYS A C 1
ATOM 745 O O . CYS A 1 98 ? -7.166 3.774 25.105 1.00 95.00 98 CYS A O 1
ATOM 747 N N . ASP A 1 99 ? -6.475 1.669 24.670 1.00 94.69 99 ASP A N 1
ATOM 748 C CA . ASP A 1 99 ? -5.177 1.761 25.333 1.00 94.69 99 ASP A CA 1
ATOM 749 C C . ASP A 1 99 ? -4.232 2.711 24.566 1.00 94.69 99 ASP A C 1
ATOM 751 O O . ASP A 1 99 ? -4.433 2.968 23.374 1.00 94.69 99 ASP A O 1
ATOM 755 N N . PRO A 1 100 ? -3.167 3.238 25.203 1.00 94.12 100 PRO A N 1
ATOM 756 C CA . PRO A 1 100 ? -2.201 4.099 24.526 1.00 94.12 100 PRO A CA 1
ATOM 757 C C . PRO A 1 100 ? -1.630 3.463 23.250 1.00 94.12 100 PRO A C 1
ATOM 759 O O . PRO A 1 100 ? -1.168 2.322 23.259 1.00 94.12 100 PRO A O 1
ATOM 762 N N . GLY A 1 101 ? -1.642 4.224 22.152 1.00 91.75 101 GLY A N 1
ATOM 763 C CA . GLY A 1 101 ? -1.221 3.744 20.834 1.00 91.75 101 GLY A CA 1
ATOM 764 C C . GLY A 1 101 ? -2.299 2.973 20.066 1.00 91.75 101 GLY A C 1
ATOM 765 O O . GLY A 1 101 ? -2.018 2.488 18.976 1.00 91.75 101 GLY A O 1
ATOM 766 N N . TYR A 1 102 ? -3.520 2.866 20.592 1.00 94.19 102 TYR A N 1
ATOM 767 C CA . TYR A 1 102 ? -4.682 2.339 19.884 1.00 94.19 102 TYR A CA 1
ATOM 768 C C . TYR A 1 102 ? -5.748 3.424 19.726 1.00 94.19 102 TYR A C 1
ATOM 770 O O . TYR A 1 102 ? -5.906 4.309 20.567 1.00 94.19 102 TYR A O 1
ATOM 778 N N . ILE A 1 103 ? -6.509 3.332 18.642 1.00 92.44 103 ILE A N 1
ATOM 779 C CA . ILE A 1 103 ? -7.619 4.227 18.318 1.00 92.44 103 ILE A CA 1
ATOM 780 C C . ILE A 1 103 ? -8.884 3.418 18.059 1.00 92.44 103 ILE A C 1
ATOM 782 O O . ILE A 1 103 ? -8.829 2.247 17.681 1.00 92.44 103 ILE A O 1
ATOM 786 N N . ILE A 1 104 ? -10.042 4.047 18.255 1.00 90.56 104 ILE A N 1
ATOM 787 C CA . ILE A 1 104 ? -11.326 3.419 17.939 1.00 90.56 104 ILE A CA 1
ATOM 788 C C . ILE A 1 104 ? -11.358 3.120 16.440 1.00 90.56 104 ILE A C 1
ATOM 790 O O . ILE A 1 104 ? -11.056 3.984 15.612 1.00 90.56 104 ILE A O 1
ATOM 794 N N . SER A 1 105 ? -11.734 1.895 16.090 1.00 87.88 105 SER A N 1
ATOM 795 C CA . SER A 1 105 ? -11.860 1.474 14.706 1.00 87.88 105 SER A CA 1
ATOM 796 C C . SER A 1 105 ? -12.885 2.355 13.983 1.00 87.88 105 SER A C 1
ATOM 798 O O . SER A 1 105 ? -14.008 2.538 14.457 1.00 87.88 105 SER A O 1
ATOM 800 N N . PRO A 1 106 ? -12.566 2.861 12.781 1.00 83.44 106 PRO A N 1
ATOM 801 C CA . PRO A 1 106 ? -13.510 3.657 12.001 1.00 83.44 106 PRO A CA 1
ATOM 802 C C . PRO A 1 106 ? -14.733 2.849 11.541 1.00 83.44 106 PRO A C 1
ATOM 804 O O . PRO A 1 106 ? -15.730 3.432 11.122 1.00 83.44 106 PRO A O 1
ATOM 807 N N . ARG A 1 107 ? -14.663 1.511 11.595 1.00 84.00 107 ARG A N 1
ATOM 808 C CA . ARG A 1 107 ? -15.769 0.615 11.230 1.00 84.00 107 ARG A CA 1
ATOM 809 C C . ARG A 1 107 ? -16.604 0.167 12.422 1.00 84.00 107 ARG A C 1
ATOM 811 O O . ARG A 1 107 ? -17.767 -0.163 12.231 1.00 84.00 107 ARG A O 1
ATOM 818 N N . ASP A 1 108 ? -16.010 0.132 13.609 1.00 84.12 108 ASP A N 1
ATOM 819 C CA . ASP A 1 108 ? -16.623 -0.459 14.792 1.00 84.12 108 ASP A CA 1
ATOM 820 C C . ASP A 1 108 ? -16.199 0.292 16.059 1.00 84.12 108 ASP A C 1
ATOM 822 O O . ASP A 1 108 ? -15.019 0.373 16.391 1.00 84.12 108 ASP A O 1
ATOM 826 N N . ARG A 1 109 ? -17.178 0.843 16.781 1.00 82.88 109 ARG A N 1
ATOM 827 C CA . ARG A 1 109 ? -16.941 1.620 18.008 1.00 82.88 109 ARG A CA 1
ATOM 828 C C . ARG A 1 109 ? -16.636 0.746 19.225 1.00 82.88 109 ARG A C 1
ATOM 830 O O . ARG A 1 109 ? -16.188 1.269 20.247 1.00 82.88 109 ARG A O 1
ATOM 837 N N . GLU A 1 110 ? -16.854 -0.559 19.101 1.00 84.69 110 GLU A N 1
ATOM 838 C CA . GLU A 1 110 ? -16.506 -1.562 20.103 1.00 84.69 110 GLU A CA 1
ATOM 839 C C . GLU A 1 110 ? -15.138 -2.206 19.839 1.00 84.69 110 GLU A C 1
ATOM 841 O O . GLU A 1 110 ? -14.746 -3.127 20.543 1.00 84.69 110 GLU A O 1
ATOM 846 N N . SER A 1 111 ? -14.369 -1.713 18.863 1.00 88.19 111 SER A N 1
ATOM 847 C CA . SER A 1 111 ? -13.067 -2.281 18.512 1.00 88.19 111 SER A CA 1
ATOM 848 C C . SER A 1 111 ? -11.966 -1.226 18.528 1.00 88.19 111 SER A C 1
ATOM 850 O O . SER A 1 111 ? -12.120 -0.148 17.952 1.00 88.19 111 SER A O 1
ATOM 852 N N . CYS A 1 112 ? -10.833 -1.544 19.153 1.00 92.44 112 CYS A N 1
ATOM 853 C CA . CYS A 1 112 ? -9.631 -0.716 19.133 1.00 92.44 112 CYS A CA 1
ATOM 854 C C . CYS A 1 112 ? -8.600 -1.306 18.169 1.00 92.44 112 CYS A C 1
ATOM 856 O O . CYS A 1 112 ? -8.261 -2.487 18.236 1.00 92.44 112 CYS A O 1
ATOM 858 N N . VAL A 1 113 ? -8.095 -0.472 17.263 1.00 91.50 113 VAL A N 1
ATOM 859 C CA . VAL A 1 113 ? -7.069 -0.829 16.277 1.00 91.50 113 VAL A CA 1
ATOM 860 C C . VAL A 1 113 ? -5.789 -0.047 16.555 1.00 91.50 113 VAL A C 1
ATOM 862 O O . VAL A 1 113 ? -5.864 1.070 17.066 1.00 91.50 113 VAL A O 1
ATOM 865 N N . PRO A 1 114 ? -4.609 -0.617 16.267 1.00 93.19 114 PRO A N 1
ATOM 866 C CA . PRO A 1 114 ? -3.350 0.075 16.497 1.00 93.19 114 PRO A CA 1
ATOM 867 C C . PRO A 1 114 ? -3.264 1.360 15.667 1.00 93.19 114 PRO A C 1
ATOM 869 O O . PRO A 1 114 ? -3.652 1.389 14.498 1.00 93.19 114 PRO A O 1
ATOM 872 N N . ASP A 1 115 ? -2.737 2.413 16.280 1.00 92.25 115 ASP A N 1
ATOM 873 C CA . ASP A 1 115 ? -2.422 3.675 15.626 1.00 92.25 115 ASP A CA 1
ATOM 874 C C . ASP A 1 115 ? -1.014 3.600 15.028 1.00 92.25 115 ASP A C 1
ATOM 876 O O . ASP A 1 115 ? -0.011 3.500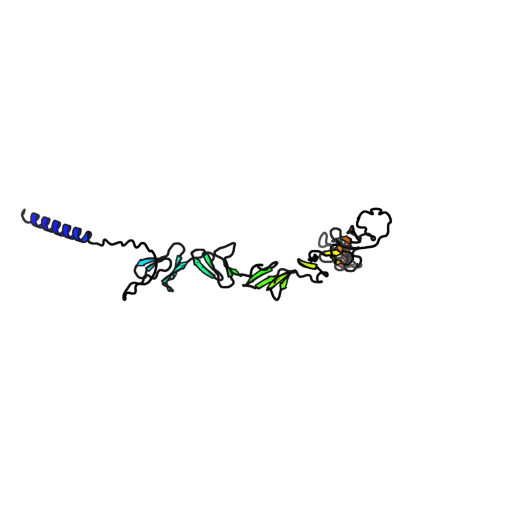 15.740 1.00 92.25 115 ASP A O 1
ATOM 880 N N . CYS A 1 116 ? -0.941 3.624 13.701 1.00 88.81 116 CYS A N 1
ATOM 881 C CA . CYS A 1 116 ? 0.315 3.689 12.958 1.00 88.81 116 CYS A CA 1
ATOM 882 C C . CYS A 1 116 ? 0.612 5.098 12.419 1.00 88.81 116 CYS A C 1
ATOM 884 O O . CYS A 1 116 ? 1.460 5.257 11.541 1.00 88.81 116 CYS A O 1
ATOM 886 N N . GLY A 1 117 ? -0.071 6.124 12.933 1.00 84.94 117 GLY A N 1
ATOM 887 C CA . GLY A 1 117 ? 0.125 7.510 12.542 1.00 84.94 117 GLY A CA 1
ATOM 888 C C . GLY A 1 117 ? -0.626 7.907 11.261 1.00 84.94 117 GLY A C 1
ATOM 889 O O . GLY A 1 117 ? -1.449 7.152 10.734 1.00 84.94 117 GLY A O 1
ATOM 890 N N . PRO A 1 118 ? -0.348 9.110 10.726 1.00 80.12 118 PRO A N 1
ATOM 891 C CA . PRO A 1 118 ? -1.187 9.774 9.722 1.00 80.12 118 PRO A CA 1
ATOM 892 C C . PRO A 1 118 ? -1.284 9.026 8.387 1.00 80.12 118 PRO A C 1
ATOM 894 O O . PRO A 1 118 ? -2.298 9.117 7.701 1.00 80.12 118 PRO A O 1
ATOM 897 N N . ASN A 1 119 ? -0.249 8.267 8.031 1.00 79.00 119 ASN A N 1
ATOM 898 C CA . ASN A 1 119 ? -0.176 7.530 6.773 1.00 79.00 119 ASN A CA 1
ATOM 899 C C . ASN A 1 119 ? -0.666 6.079 6.881 1.00 79.00 119 ASN A C 1
ATOM 901 O O . ASN A 1 119 ? -0.640 5.365 5.880 1.00 79.00 119 ASN A O 1
ATOM 905 N N . ASN A 1 120 ? -1.086 5.634 8.076 1.00 83.25 120 ASN A N 1
ATOM 906 C CA . ASN A 1 120 ? -1.679 4.320 8.354 1.00 83.25 120 ASN A CA 1
ATOM 907 C C . ASN A 1 120 ? -1.033 3.150 7.576 1.00 83.25 120 ASN A C 1
ATOM 909 O O . ASN A 1 120 ? -1.722 2.323 6.977 1.00 83.25 120 ASN A O 1
ATOM 913 N N . CYS A 1 121 ? 0.303 3.106 7.552 1.00 85.56 121 CYS A N 1
ATOM 914 C CA . CYS A 1 121 ? 1.084 2.142 6.774 1.00 85.56 121 CYS A CA 1
ATOM 915 C C . CYS A 1 121 ? 0.739 2.122 5.269 1.00 85.56 121 CYS A C 1
ATOM 917 O O . CYS A 1 121 ? 0.259 1.109 4.754 1.00 85.56 121 CYS A O 1
ATOM 919 N N . ASN A 1 122 ? 1.014 3.211 4.541 1.00 83.44 122 ASN A N 1
ATOM 920 C CA . ASN A 1 122 ? 0.898 3.281 3.076 1.00 83.44 122 ASN A CA 1
ATOM 921 C C . ASN A 1 122 ? 1.546 2.063 2.388 1.00 83.44 122 ASN A C 1
ATOM 923 O O . ASN A 1 122 ? 2.753 1.895 2.437 1.00 83.44 122 ASN A O 1
ATOM 927 N N . GLY A 1 123 ? 0.763 1.198 1.735 1.00 81.56 123 GLY A N 1
ATOM 928 C CA . GLY A 1 123 ? 1.299 -0.020 1.099 1.00 81.56 123 GLY A CA 1
ATOM 929 C C . GLY A 1 123 ? 1.599 -1.178 2.066 1.00 81.56 123 GLY A C 1
ATOM 930 O O . GLY A 1 123 ? 2.278 -2.132 1.692 1.00 81.56 123 GLY A O 1
ATOM 931 N N . GLY A 1 124 ? 1.070 -1.138 3.290 1.00 90.44 124 GLY A N 1
ATOM 932 C CA . GLY A 1 124 ? 1.255 -2.154 4.327 1.00 90.44 124 GLY A CA 1
ATOM 933 C C . GLY A 1 124 ? -0.012 -2.444 5.137 1.00 90.44 124 GLY A C 1
ATOM 934 O O . GLY A 1 124 ? -1.130 -2.127 4.725 1.00 90.44 124 GLY A O 1
ATOM 935 N N . GLN A 1 125 ? 0.184 -3.098 6.279 1.00 91.56 125 GLN A N 1
ATOM 936 C CA . GLN A 1 125 ? -0.810 -3.335 7.321 1.00 91.56 125 GLN A CA 1
ATOM 937 C C . GLN A 1 125 ? -0.228 -2.915 8.674 1.00 91.56 125 GLN A C 1
ATOM 939 O O . GLN A 1 125 ? 0.896 -3.287 9.010 1.00 91.56 125 GLN A O 1
ATOM 944 N N . CYS A 1 126 ? -1.003 -2.168 9.458 1.00 91.25 126 CYS A N 1
ATOM 945 C CA . CYS A 1 126 ? -0.658 -1.840 10.838 1.00 91.25 126 CYS A CA 1
ATOM 946 C C . CYS A 1 126 ? -0.848 -3.087 11.716 1.00 91.25 126 CYS A C 1
ATOM 948 O O . CYS A 1 126 ? -1.961 -3.610 11.807 1.00 91.25 126 CYS A O 1
ATOM 950 N N . VAL A 1 127 ? 0.240 -3.603 12.296 1.00 91.38 127 VAL A N 1
ATOM 951 C CA . VAL A 1 127 ? 0.227 -4.849 13.095 1.00 91.38 127 VAL A CA 1
ATOM 952 C C . VAL A 1 127 ? 0.359 -4.593 14.592 1.00 91.38 127 VAL A C 1
ATOM 954 O O . VAL A 1 127 ? -0.091 -5.406 15.393 1.00 91.38 127 VAL A O 1
ATOM 957 N N . SER A 1 128 ? 0.937 -3.456 14.972 1.00 90.75 128 SER A N 1
ATOM 958 C CA . SER A 1 128 ? 0.960 -2.948 16.342 1.00 90.75 128 SER A CA 1
ATOM 959 C C . SER A 1 12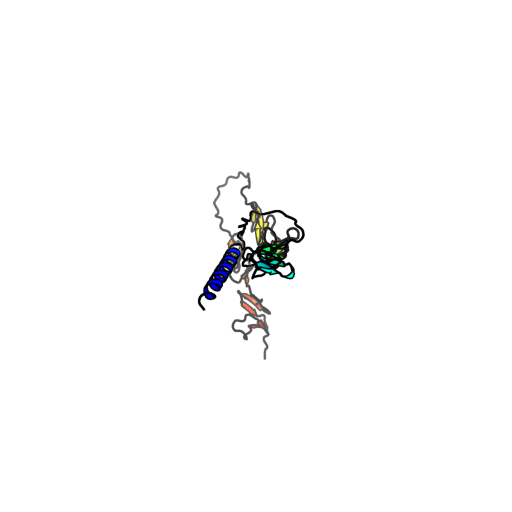8 ? 1.158 -1.427 16.311 1.00 90.75 128 SER A C 1
ATOM 961 O O . SER A 1 128 ? 1.488 -0.897 15.247 1.00 90.75 128 SER A O 1
ATOM 963 N N . PRO A 1 129 ? 0.977 -0.708 17.434 1.00 91.06 129 PRO A N 1
ATOM 964 C CA . PRO A 1 129 ? 1.145 0.744 17.467 1.00 91.06 129 PRO A CA 1
ATOM 965 C C . PRO A 1 129 ? 2.502 1.168 16.896 1.00 91.06 129 PRO A C 1
ATOM 967 O O . PRO A 1 129 ? 3.540 0.665 17.328 1.00 91.06 129 PRO A O 1
ATOM 970 N N . GLY A 1 130 ? 2.486 2.042 15.889 1.00 87.06 130 GLY A N 1
ATOM 971 C CA . GLY A 1 130 ? 3.682 2.519 15.187 1.00 87.06 130 GLY A CA 1
ATOM 972 C C . GLY A 1 130 ? 4.456 1.475 14.365 1.00 87.06 130 GLY A C 1
ATOM 973 O O . GLY A 1 130 ? 5.539 1.791 13.873 1.00 87.06 130 GLY A O 1
ATOM 974 N N . VAL A 1 131 ? 3.952 0.245 14.201 1.00 88.69 131 VAL A N 1
ATOM 975 C CA . VAL A 1 131 ? 4.652 -0.828 13.474 1.00 88.69 131 VAL A CA 1
ATOM 976 C C . VAL A 1 131 ? 3.845 -1.295 12.269 1.00 88.69 131 VAL A C 1
ATOM 978 O O . VAL A 1 131 ? 2.770 -1.892 12.383 1.00 88.69 131 VAL A O 1
ATOM 981 N N . CYS A 1 132 ? 4.444 -1.095 11.097 1.00 91.00 132 CYS A N 1
ATOM 982 C CA . CYS A 1 132 ? 3.901 -1.505 9.814 1.00 91.00 132 CYS A CA 1
ATOM 983 C C . CYS A 1 132 ? 4.524 -2.814 9.312 1.00 91.00 132 CYS A C 1
ATOM 985 O O . CYS A 1 132 ? 5.747 -2.983 9.286 1.00 91.00 132 CYS A O 1
ATOM 987 N N . SER A 1 133 ? 3.670 -3.725 8.848 1.00 92.31 133 SER A N 1
ATOM 988 C CA . SER A 1 133 ? 4.044 -4.878 8.032 1.00 92.31 133 SER A CA 1
ATOM 989 C C . SER A 1 133 ? 3.838 -4.533 6.556 1.00 92.31 133 SER A C 1
ATOM 991 O O . SER A 1 133 ? 2.711 -4.294 6.119 1.00 92.31 133 SER A O 1
ATOM 993 N N . CYS A 1 134 ? 4.925 -4.439 5.792 1.00 93.12 134 CYS A N 1
ATOM 994 C CA . CYS A 1 134 ? 4.881 -3.992 4.400 1.00 93.12 134 CYS A CA 1
ATOM 995 C C . CYS A 1 134 ? 4.458 -5.112 3.445 1.00 93.12 134 CYS A C 1
ATOM 997 O O . CYS A 1 134 ? 4.805 -6.278 3.636 1.00 93.12 134 CYS A O 1
ATOM 999 N N . ARG A 1 135 ? 3.698 -4.756 2.401 1.00 92.81 135 ARG A N 1
ATOM 1000 C CA . ARG A 1 135 ? 3.324 -5.699 1.338 1.00 92.81 135 ARG A CA 1
ATOM 1001 C C . ARG A 1 135 ? 4.546 -6.059 0.482 1.00 92.81 135 ARG A C 1
ATOM 1003 O O . ARG A 1 135 ? 5.521 -5.309 0.468 1.00 92.81 135 ARG A O 1
ATOM 1010 N N . PRO A 1 136 ? 4.500 -7.168 -0.279 1.00 91.62 136 PRO A N 1
ATOM 1011 C CA . PRO A 1 136 ? 5.571 -7.513 -1.209 1.00 91.62 136 PRO A CA 1
ATOM 1012 C C . PRO A 1 136 ? 5.918 -6.353 -2.154 1.00 91.62 136 PRO A C 1
ATOM 1014 O O . PRO A 1 136 ? 5.023 -5.730 -2.726 1.00 91.62 136 PRO A O 1
ATOM 1017 N N . GLY A 1 137 ? 7.215 -6.077 -2.310 1.00 89.38 137 GLY A N 1
ATOM 1018 C CA . GLY A 1 137 ? 7.715 -4.952 -3.106 1.00 89.38 137 GLY A CA 1
ATOM 1019 C C . GLY A 1 137 ? 7.697 -3.600 -2.385 1.00 89.38 137 GLY A C 1
ATOM 1020 O O . GLY A 1 137 ? 7.974 -2.586 -3.014 1.00 89.38 137 GLY A O 1
ATOM 1021 N N . TYR A 1 138 ? 7.370 -3.566 -1.092 1.00 92.75 138 TYR A N 1
ATOM 1022 C CA . TYR A 1 138 ? 7.552 -2.408 -0.221 1.00 92.75 138 TYR A CA 1
ATOM 1023 C C . TYR A 1 138 ? 8.532 -2.760 0.897 1.00 92.75 138 TYR A C 1
ATOM 1025 O O . TYR A 1 138 ? 8.484 -3.856 1.458 1.00 92.75 138 TYR A O 1
ATOM 1033 N N . ILE A 1 139 ? 9.380 -1.805 1.260 1.00 90.00 139 ILE A N 1
ATOM 1034 C CA . ILE A 1 139 ? 10.321 -1.907 2.374 1.00 90.00 139 ILE A CA 1
ATOM 1035 C C . ILE A 1 139 ? 9.942 -0.922 3.475 1.00 90.00 139 ILE A C 1
ATOM 1037 O O . ILE A 1 139 ? 9.339 0.117 3.219 1.00 90.00 139 ILE A O 1
ATOM 1041 N N . ARG A 1 140 ? 10.282 -1.260 4.721 1.00 88.88 140 ARG A N 1
ATOM 1042 C CA . ARG A 1 140 ? 10.061 -0.368 5.861 1.00 88.88 140 ARG A CA 1
ATOM 1043 C C . ARG A 1 140 ? 11.188 0.657 5.927 1.00 88.88 140 ARG A C 1
ATOM 1045 O O . ARG A 1 140 ? 12.349 0.277 6.068 1.00 88.88 140 ARG A O 1
ATOM 1052 N N . ASP A 1 141 ? 10.835 1.932 5.873 1.00 84.69 141 ASP A N 1
ATOM 1053 C CA . ASP A 1 141 ? 11.760 3.031 6.115 1.00 84.69 141 ASP A CA 1
ATOM 1054 C C . ASP A 1 141 ? 12.227 3.009 7.577 1.00 84.69 141 ASP A C 1
ATOM 1056 O O . ASP A 1 141 ? 11.423 2.913 8.506 1.00 84.69 141 ASP A O 1
ATOM 1060 N N . SER A 1 142 ? 13.541 3.061 7.798 1.00 81.38 142 SER A N 1
ATOM 1061 C CA . SER A 1 142 ? 14.127 2.931 9.136 1.00 81.38 142 SER A CA 1
ATOM 1062 C C . SER A 1 142 ? 13.892 4.142 10.041 1.00 81.38 142 SER A C 1
ATOM 1064 O O . SER A 1 142 ? 14.103 4.033 11.246 1.00 81.38 142 SER A O 1
ATOM 1066 N N . ILE A 1 143 ? 13.511 5.290 9.476 1.00 79.62 143 ILE A N 1
ATOM 1067 C CA . ILE A 1 143 ? 13.318 6.547 10.204 1.00 79.62 143 ILE A CA 1
ATOM 1068 C C . ILE A 1 143 ? 11.831 6.755 10.487 1.00 79.62 143 ILE A C 1
ATOM 1070 O O . ILE A 1 143 ? 11.456 7.021 11.627 1.00 79.62 143 ILE A O 1
ATOM 1074 N N . THR A 1 144 ? 10.977 6.622 9.471 1.00 79.69 144 THR A N 1
ATOM 1075 C CA . THR A 1 144 ? 9.536 6.891 9.601 1.00 79.69 144 THR A CA 1
ATOM 1076 C C . THR A 1 144 ? 8.722 5.661 10.003 1.00 79.69 144 THR A C 1
ATOM 1078 O O . THR A 1 144 ? 7.574 5.810 10.410 1.00 79.69 144 THR A O 1
ATOM 1081 N N . ASN A 1 145 ? 9.292 4.451 9.912 1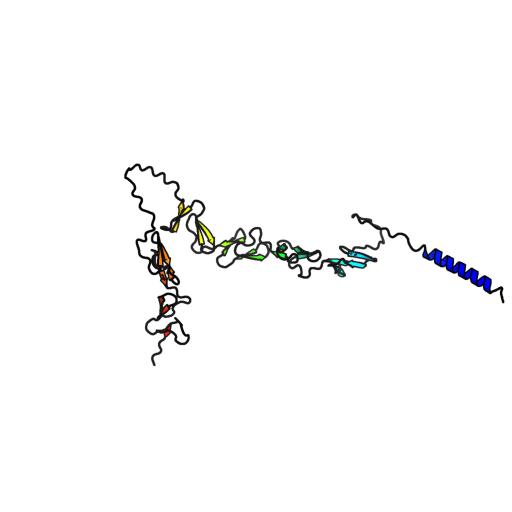.00 77.44 145 ASN A N 1
ATOM 1082 C CA . ASN A 1 145 ? 8.580 3.166 10.012 1.00 77.44 145 ASN A CA 1
ATOM 1083 C C . ASN A 1 145 ? 7.459 2.980 8.976 1.00 77.44 145 ASN A C 1
ATOM 1085 O O . ASN A 1 145 ? 6.672 2.035 9.074 1.00 77.44 145 ASN A O 1
ATOM 1089 N N . GLU A 1 146 ? 7.403 3.834 7.955 1.00 83.38 146 GLU A N 1
ATOM 1090 C CA . GLU A 1 146 ? 6.434 3.724 6.873 1.00 83.38 146 GLU A CA 1
ATOM 1091 C C . GLU A 1 146 ? 6.898 2.732 5.814 1.00 83.38 146 GLU A C 1
ATOM 1093 O O . GLU A 1 146 ? 8.086 2.462 5.647 1.00 83.38 146 GLU A O 1
ATOM 1098 N N . CYS A 1 147 ? 5.942 2.188 5.069 1.00 90.62 147 CYS A N 1
ATOM 1099 C CA . CYS A 1 147 ? 6.246 1.320 3.947 1.00 90.62 147 CYS A CA 1
ATOM 1100 C C . CYS A 1 147 ? 6.448 2.171 2.689 1.00 90.62 147 CYS A C 1
ATOM 1102 O O . CYS A 1 147 ? 5.536 2.855 2.225 1.00 90.62 147 CYS A O 1
ATOM 1104 N N . THR A 1 148 ? 7.649 2.125 2.125 1.00 90.31 148 THR A N 1
ATOM 1105 C CA . THR A 1 148 ? 8.000 2.797 0.873 1.00 90.31 148 THR A CA 1
ATOM 1106 C C . THR A 1 148 ? 8.180 1.759 -0.233 1.00 90.31 148 THR A C 1
ATOM 1108 O O . THR A 1 148 ? 8.591 0.628 0.039 1.00 90.31 148 THR A O 1
ATOM 1111 N N . PRO A 1 149 ? 7.804 2.073 -1.483 1.00 91.88 149 PRO A N 1
ATOM 1112 C CA . PRO A 1 149 ? 7.957 1.130 -2.581 1.00 91.88 149 PRO A CA 1
ATOM 1113 C C . PRO A 1 149 ? 9.439 0.836 -2.836 1.00 91.88 149 PRO A C 1
ATOM 1115 O O . PRO A 1 149 ? 10.278 1.737 -2.839 1.00 91.88 149 PRO A O 1
ATOM 1118 N N . GLU A 1 150 ? 9.748 -0.431 -3.081 1.00 92.75 150 GLU A N 1
ATOM 1119 C CA . GLU A 1 150 ? 11.083 -0.901 -3.420 1.00 92.75 150 GLU A CA 1
ATOM 1120 C C . GLU A 1 150 ? 11.268 -0.900 -4.939 1.00 92.75 150 GLU A C 1
ATOM 1122 O O . GLU A 1 150 ? 10.501 -1.516 -5.680 1.00 92.75 150 GLU A O 1
ATOM 1127 N N . CYS A 1 151 ? 12.316 -0.231 -5.407 1.00 90.62 151 CYS A N 1
ATOM 1128 C CA . CYS A 1 151 ? 12.774 -0.308 -6.788 1.00 90.62 151 CYS A CA 1
ATOM 1129 C C . CYS A 1 151 ? 14.135 -1.012 -6.783 1.00 90.62 151 CYS A C 1
ATOM 1131 O O . CYS A 1 151 ? 15.149 -0.396 -6.454 1.00 90.62 151 CYS A O 1
ATOM 1133 N N . ARG A 1 152 ? 14.163 -2.313 -7.107 1.00 87.62 152 ARG A N 1
ATOM 1134 C CA . ARG A 1 152 ? 15.315 -3.204 -6.841 1.00 87.62 152 ARG A CA 1
ATOM 1135 C C . ARG A 1 152 ? 16.601 -2.801 -7.557 1.00 87.62 152 ARG A C 1
ATOM 1137 O O . ARG A 1 152 ? 17.689 -3.011 -7.034 1.00 87.62 152 ARG A O 1
ATOM 1144 N N . ASN A 1 153 ? 16.470 -2.195 -8.732 1.00 86.00 153 ASN A N 1
ATOM 1145 C CA . ASN A 1 153 ? 17.600 -1.694 -9.520 1.00 86.00 153 ASN A CA 1
ATOM 1146 C C . ASN A 1 153 ? 17.850 -0.191 -9.313 1.00 86.00 153 ASN A C 1
ATOM 1148 O O . ASN A 1 153 ? 18.583 0.425 -10.084 1.00 86.00 153 ASN A O 1
ATOM 1152 N N . GLY A 1 154 ? 17.221 0.409 -8.297 1.00 86.38 154 GLY A N 1
ATOM 1153 C CA . GLY A 1 154 ? 17.154 1.854 -8.146 1.00 86.38 154 GLY A CA 1
ATOM 1154 C C . GLY A 1 154 ? 16.301 2.512 -9.232 1.00 86.38 154 GLY A C 1
ATOM 1155 O O . GLY A 1 154 ? 15.832 1.875 -10.177 1.00 86.38 154 GLY A O 1
ATOM 1156 N N . CYS A 1 155 ? 16.086 3.812 -9.070 1.00 89.44 155 CYS A N 1
ATOM 1157 C CA . CYS A 1 155 ? 15.425 4.636 -10.068 1.00 89.44 155 CYS A CA 1
ATOM 1158 C C . CYS A 1 155 ? 16.438 5.550 -10.774 1.00 89.44 155 CYS A C 1
ATOM 1160 O O . CYS A 1 155 ? 17.442 5.919 -10.158 1.00 89.44 155 CYS A O 1
ATOM 1162 N N . PRO A 1 156 ? 16.194 5.934 -12.043 1.00 86.69 156 PRO A N 1
ATOM 1163 C CA . PRO A 1 156 ? 17.033 6.890 -12.760 1.00 86.69 156 PRO A CA 1
ATOM 1164 C C . PRO A 1 156 ? 17.265 8.200 -11.997 1.00 86.69 156 PRO A C 1
ATOM 1166 O O . PRO A 1 156 ? 16.470 8.590 -11.137 1.00 86.69 156 PRO A O 1
ATOM 1169 N N . ILE A 1 157 ? 18.324 8.935 -12.345 1.00 86.00 157 ILE A N 1
ATOM 1170 C CA . ILE A 1 157 ? 18.559 10.260 -11.758 1.00 86.00 157 ILE A CA 1
ATOM 1171 C C . ILE A 1 157 ? 17.353 11.177 -12.006 1.00 86.00 157 ILE A C 1
ATOM 1173 O O . ILE A 1 157 ? 16.721 11.098 -13.057 1.00 86.00 157 ILE A O 1
ATOM 1177 N N . ASN A 1 158 ? 17.024 12.025 -11.028 1.00 88.69 158 ASN A N 1
ATOM 1178 C CA . ASN A 1 158 ? 15.844 12.900 -11.041 1.00 88.69 158 ASN A CA 1
ATOM 1179 C C . ASN A 1 158 ? 14.502 12.160 -11.145 1.00 88.69 158 ASN A C 1
ATOM 1181 O O . ASN A 1 158 ? 13.538 12.689 -11.693 1.00 88.69 158 ASN A O 1
ATOM 1185 N N . SER A 1 159 ? 14.413 10.957 -10.585 1.00 91.38 159 SER A N 1
ATOM 1186 C CA . SER A 1 159 ? 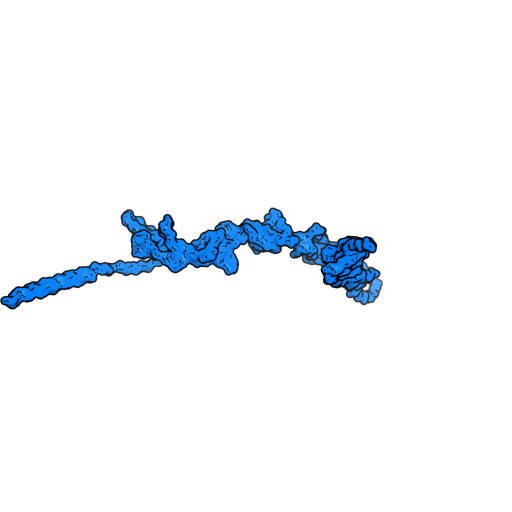13.162 10.209 -10.488 1.00 91.38 159 SER A CA 1
ATOM 1187 C C . SER A 1 159 ? 12.944 9.655 -9.084 1.00 91.38 159 SER A C 1
ATOM 1189 O O . SER A 1 159 ? 13.858 9.630 -8.258 1.00 91.38 159 SER A O 1
ATOM 1191 N N . ARG A 1 160 ? 11.710 9.243 -8.797 1.00 92.38 160 ARG A N 1
ATOM 1192 C CA . ARG A 1 160 ? 11.322 8.627 -7.526 1.00 92.38 160 ARG A CA 1
ATOM 1193 C C . ARG A 1 160 ? 10.579 7.318 -7.758 1.00 92.38 160 ARG A C 1
ATOM 1195 O O . ARG A 1 160 ? 9.849 7.176 -8.742 1.00 92.38 160 ARG A O 1
ATOM 1202 N N . CYS A 1 161 ? 10.721 6.392 -6.817 1.00 92.50 161 CYS A N 1
ATOM 1203 C CA . CYS A 1 161 ? 9.943 5.159 -6.794 1.00 92.50 161 CYS A CA 1
ATOM 1204 C C . CYS A 1 161 ? 8.513 5.490 -6.334 1.00 92.50 161 CYS A C 1
ATOM 1206 O O . CYS A 1 161 ? 8.320 6.090 -5.277 1.00 92.50 161 CYS A O 1
ATOM 1208 N N . THR A 1 162 ? 7.510 5.159 -7.148 1.00 91.12 162 THR A N 1
ATOM 1209 C CA . THR A 1 162 ? 6.087 5.445 -6.849 1.00 91.12 162 THR A CA 1
ATOM 1210 C C . THR A 1 162 ? 5.276 4.180 -6.589 1.00 91.12 162 THR A C 1
ATOM 1212 O O . THR A 1 162 ? 4.245 4.233 -5.923 1.00 91.12 162 THR A O 1
ATOM 1215 N N . ALA A 1 163 ? 5.751 3.039 -7.085 1.00 89.62 163 ALA A N 1
ATOM 1216 C CA . ALA A 1 163 ? 5.235 1.703 -6.815 1.00 89.62 163 ALA A CA 1
ATOM 1217 C C . ALA A 1 163 ? 6.393 0.693 -6.970 1.00 89.62 163 ALA A C 1
ATOM 1219 O O . ALA A 1 163 ? 7.450 1.089 -7.473 1.00 89.62 163 ALA A O 1
ATOM 1220 N N . PRO A 1 164 ? 6.227 -0.578 -6.559 1.00 89.38 164 PRO A N 1
ATOM 1221 C CA . PRO A 1 164 ? 7.280 -1.582 -6.679 1.00 89.38 164 PRO A CA 1
ATOM 1222 C C . PRO A 1 164 ? 7.830 -1.659 -8.107 1.00 89.38 164 PRO A C 1
ATOM 1224 O O . PRO A 1 164 ? 7.058 -1.799 -9.057 1.00 89.38 164 PRO A O 1
ATOM 1227 N N . ASP A 1 165 ? 9.148 -1.517 -8.250 1.00 87.69 165 ASP A N 1
ATOM 1228 C CA . ASP A 1 165 ? 9.874 -1.490 -9.528 1.00 87.69 165 ASP A CA 1
ATOM 1229 C C . ASP A 1 165 ? 9.330 -0.465 -10.564 1.00 87.69 165 ASP A C 1
ATOM 1231 O O . ASP A 1 165 ? 9.577 -0.585 -11.766 1.00 87.69 165 ASP A O 1
ATOM 1235 N N . ARG A 1 166 ? 8.614 0.580 -10.110 1.00 89.12 166 ARG A N 1
ATOM 1236 C CA . ARG A 1 166 ? 8.039 1.645 -10.950 1.00 89.12 166 ARG A CA 1
ATOM 1237 C C . ARG A 1 166 ? 8.565 3.023 -10.555 1.00 89.12 166 ARG A C 1
ATOM 1239 O O . ARG A 1 166 ? 8.141 3.624 -9.560 1.00 89.12 166 ARG A O 1
ATOM 1246 N N . CYS A 1 167 ? 9.409 3.570 -11.419 1.00 91.19 167 CYS A N 1
ATOM 1247 C CA . CYS A 1 167 ? 9.980 4.905 -11.279 1.00 91.19 167 CYS A CA 1
ATOM 1248 C C . CYS A 1 167 ? 9.199 5.939 -12.094 1.00 91.19 167 CYS A C 1
ATOM 1250 O O . CYS A 1 167 ? 8.718 5.649 -13.188 1.00 91.19 167 CYS A O 1
ATOM 1252 N N . VAL A 1 168 ? 9.086 7.153 -11.560 1.00 91.00 168 VAL A N 1
ATOM 1253 C CA . VAL A 1 168 ? 8.494 8.309 -12.246 1.00 91.00 168 VAL A CA 1
ATOM 1254 C C . VAL A 1 168 ? 9.431 9.497 -12.086 1.00 91.00 168 VAL A C 1
ATOM 1256 O O . VAL A 1 168 ? 9.977 9.713 -11.001 1.00 91.00 168 VAL A O 1
ATOM 1259 N N . CYS A 1 169 ? 9.628 10.259 -13.161 1.00 92.12 169 CYS A N 1
ATOM 1260 C CA . CYS A 1 169 ? 10.444 11.465 -13.130 1.00 92.12 169 CYS A CA 1
ATOM 1261 C C . CYS A 1 169 ? 9.889 12.493 -12.141 1.00 92.12 169 CYS A C 1
ATOM 1263 O O . CYS A 1 169 ? 8.680 12.614 -11.931 1.00 92.12 169 CYS A O 1
ATOM 1265 N N . ASN A 1 170 ? 10.791 13.219 -11.488 1.00 92.06 170 ASN A N 1
ATOM 1266 C CA . ASN A 1 170 ? 10.408 14.313 -10.615 1.00 92.06 170 ASN A CA 1
ATOM 1267 C C . ASN A 1 170 ? 9.753 15.441 -11.431 1.00 92.06 170 ASN A C 1
ATOM 1269 O O . ASN A 1 170 ? 10.029 15.570 -12.621 1.00 92.06 170 ASN A O 1
ATOM 1273 N N . PRO A 1 171 ? 8.902 16.277 -10.809 1.00 89.81 171 PRO A N 1
ATOM 1274 C CA . PRO A 1 171 ? 8.293 17.414 -11.494 1.00 89.81 171 PRO A CA 1
ATOM 1275 C C . PRO A 1 171 ? 9.335 18.289 -12.207 1.00 89.81 171 PRO A C 1
ATOM 1277 O O . PRO A 1 171 ? 10.376 18.596 -11.626 1.00 89.81 171 PRO A O 1
ATOM 1280 N N . GLY A 1 172 ? 9.047 18.679 -13.451 1.00 85.56 172 GLY A N 1
ATOM 1281 C CA . GLY A 1 172 ? 9.979 19.417 -14.316 1.00 85.56 172 GLY A CA 1
ATOM 1282 C C . GLY A 1 172 ? 10.974 18.536 -15.079 1.00 85.56 172 GLY A C 1
ATOM 1283 O O . GLY A 1 172 ? 11.771 19.064 -15.853 1.00 85.56 172 GLY A O 1
ATOM 1284 N N . PHE A 1 173 ? 10.922 17.217 -14.880 1.00 87.81 173 PHE A N 1
ATOM 1285 C CA . PHE A 1 173 ? 11.695 16.253 -15.642 1.00 87.81 173 PHE A CA 1
ATOM 1286 C C . PHE A 1 173 ? 10.786 15.291 -16.406 1.00 87.81 173 PHE A C 1
ATOM 1288 O O . PHE A 1 173 ? 9.788 14.794 -15.881 1.00 87.81 173 PHE A O 1
ATOM 1295 N N . GLU A 1 174 ? 11.194 14.970 -17.624 1.00 85.44 174 GLU A N 1
ATOM 1296 C CA . GLU A 1 174 ? 10.581 13.988 -18.504 1.00 85.44 174 GLU A CA 1
ATOM 1297 C C . GLU A 1 174 ? 11.538 12.831 -18.763 1.00 85.44 174 GLU A C 1
ATOM 1299 O O . GLU A 1 174 ? 12.762 12.967 -18.699 1.00 85.44 174 GLU A O 1
ATOM 1304 N N . MET A 1 175 ? 10.964 11.657 -19.013 1.00 79.56 175 MET A N 1
ATOM 1305 C CA . MET A 1 175 ? 11.743 10.454 -19.253 1.00 79.56 175 MET A CA 1
ATOM 1306 C C . MET A 1 175 ? 12.358 10.532 -20.647 1.00 79.56 175 MET A C 1
ATOM 1308 O O . MET A 1 175 ? 11.655 10.441 -21.654 1.00 79.56 175 MET A O 1
ATOM 1312 N N . ASP A 1 176 ? 13.677 10.653 -20.702 1.00 79.88 176 ASP A N 1
ATOM 1313 C CA . ASP A 1 176 ? 14.430 10.432 -21.921 1.00 79.88 176 ASP A CA 1
ATOM 1314 C C . ASP A 1 176 ? 14.591 8.925 -22.116 1.00 79.88 176 ASP A C 1
ATOM 1316 O O . ASP A 1 176 ? 15.286 8.229 -21.365 1.00 79.88 176 ASP A O 1
ATOM 1320 N N . HIS A 1 177 ? 13.898 8.410 -23.123 1.00 70.06 177 HIS A N 1
ATOM 1321 C CA . HIS A 1 177 ? 13.858 6.986 -23.398 1.00 70.06 177 HIS A CA 1
ATOM 1322 C C . HIS A 1 177 ? 15.105 6.483 -24.143 1.00 70.06 177 HIS A C 1
ATOM 1324 O O . HIS A 1 177 ? 15.319 5.270 -24.181 1.00 70.06 177 HIS A O 1
ATOM 1330 N N . TYR A 1 178 ? 15.948 7.376 -24.677 1.00 67.31 178 TYR A N 1
ATOM 1331 C CA . TYR A 1 178 ? 17.218 6.999 -25.307 1.00 67.31 178 TYR A CA 1
ATOM 1332 C C . TYR A 1 178 ? 18.246 6.557 -24.272 1.00 67.31 178 TYR A C 1
ATOM 1334 O O . TYR A 1 178 ? 18.973 5.586 -24.467 1.00 67.31 178 TYR A O 1
ATOM 1342 N N . ASP A 1 179 ? 18.257 7.245 -23.137 1.00 67.06 179 ASP A N 1
ATOM 1343 C CA . ASP A 1 179 ? 19.248 7.053 -22.089 1.00 67.06 179 ASP A CA 1
ATOM 1344 C C . ASP A 1 179 ? 18.662 6.495 -20.778 1.00 67.06 179 ASP A C 1
ATOM 1346 O O . ASP A 1 179 ? 19.390 6.291 -19.806 1.00 67.06 179 ASP A O 1
ATOM 1350 N N . ASN A 1 180 ? 17.347 6.238 -20.734 1.00 70.38 180 ASN A N 1
ATOM 1351 C CA . ASN A 1 180 ? 16.605 5.844 -19.529 1.00 70.38 180 ASN A CA 1
ATOM 1352 C C . ASN A 1 180 ? 16.882 6.768 -18.331 1.00 70.38 180 ASN A C 1
ATOM 1354 O O . ASN A 1 180 ? 17.056 6.301 -17.202 1.00 70.38 180 ASN A O 1
ATOM 1358 N N . ARG A 1 181 ? 16.947 8.079 -18.578 1.00 80.69 181 ARG A N 1
ATOM 1359 C CA . ARG A 1 181 ? 17.230 9.107 -17.568 1.00 80.69 181 ARG A CA 1
ATOM 1360 C C . ARG A 1 181 ? 16.135 10.166 -17.580 1.00 80.69 181 ARG A C 1
ATOM 1362 O O . ARG A 1 181 ? 15.564 10.445 -18.625 1.00 80.69 181 ARG A O 1
ATOM 1369 N N . CYS A 1 182 ? 15.852 10.779 -16.437 1.00 87.38 182 CYS A N 1
ATOM 1370 C CA . CYS A 1 182 ? 14.924 11.903 -16.405 1.00 87.38 182 CYS A CA 1
ATOM 1371 C C . CYS A 1 182 ? 15.684 13.199 -16.712 1.00 87.38 182 CYS A C 1
ATOM 1373 O O . CYS A 1 182 ? 16.560 13.614 -15.943 1.00 87.38 182 CYS A O 1
ATOM 1375 N N . VAL A 1 183 ? 15.366 13.811 -17.851 1.00 84.50 183 VAL A N 1
ATOM 1376 C CA . VAL A 1 183 ? 15.936 15.077 -18.337 1.00 84.50 183 VAL A CA 1
ATOM 1377 C C . VAL A 1 183 ? 14.947 16.207 -18.111 1.00 84.50 183 VAL A C 1
ATOM 1379 O O . VAL A 1 183 ? 13.765 15.962 -17.920 1.00 84.50 183 VAL A O 1
ATOM 1382 N N . ILE A 1 184 ? 15.415 17.449 -18.097 1.00 82.38 184 ILE A N 1
ATOM 1383 C CA . ILE A 1 184 ? 14.533 18.605 -17.921 1.00 82.38 184 ILE A CA 1
ATOM 1384 C C . ILE A 1 184 ? 13.570 18.656 -19.112 1.00 82.38 184 ILE A C 1
ATOM 1386 O O . ILE A 1 184 ? 14.028 18.626 -20.256 1.00 82.38 184 ILE A O 1
ATOM 1390 N N . SER A 1 185 ? 12.264 18.742 -18.844 1.00 70.06 185 SER A N 1
ATOM 1391 C CA . SER A 1 185 ? 11.248 19.026 -19.862 1.00 70.06 185 SER A CA 1
ATOM 1392 C C . SER A 1 185 ? 11.653 20.319 -20.569 1.00 70.06 185 SER A C 1
ATOM 1394 O O . SER A 1 185 ? 11.627 21.399 -19.974 1.00 70.06 185 SER A O 1
ATOM 1396 N N . SER A 1 186 ? 12.159 20.216 -21.795 1.00 64.31 186 SER A N 1
ATOM 1397 C CA . SER A 1 186 ? 12.843 21.318 -22.467 1.00 64.31 186 SER A CA 1
ATOM 1398 C C . SER A 1 186 ? 11.844 22.382 -22.914 1.00 64.31 186 SER A C 1
ATOM 1400 O O . SER A 1 186 ? 11.305 22.360 -24.011 1.00 64.31 186 SER A O 1
ATOM 1402 N N . GLY A 1 187 ? 11.658 23.372 -22.047 1.00 57.94 187 GLY A N 1
ATOM 1403 C CA . GLY A 1 187 ? 11.199 24.713 -22.389 1.00 57.94 187 GLY A CA 1
ATOM 1404 C C . GLY A 1 187 ? 12.308 25.759 -22.247 1.00 57.94 187 GLY A C 1
ATOM 1405 O O . GLY A 1 187 ? 12.000 26.881 -21.865 1.00 57.94 187 GLY A O 1
ATOM 1406 N N . SER A 1 188 ? 13.587 25.403 -22.452 1.00 54.22 188 SER A N 1
ATOM 1407 C CA . SER A 1 188 ? 14.697 26.374 -22.511 1.00 54.22 188 SER A CA 1
ATOM 1408 C C . SER A 1 188 ? 15.997 25.751 -23.053 1.00 54.22 188 SER A C 1
ATOM 1410 O O . SER A 1 188 ? 16.933 25.469 -22.308 1.00 54.22 188 SER A O 1
ATOM 1412 N N . TYR A 1 189 ? 16.068 25.511 -24.364 1.00 54.34 189 TYR A N 1
ATOM 1413 C CA . TYR A 1 189 ? 17.343 25.667 -25.066 1.00 54.34 189 TYR A CA 1
ATOM 1414 C C . TYR A 1 189 ? 17.333 27.087 -25.623 1.00 54.34 189 TYR A C 1
ATOM 1416 O O . TYR A 1 189 ? 16.712 27.341 -26.652 1.00 54.34 189 TYR A O 1
ATOM 1424 N N . ASP A 1 190 ? 18.005 28.014 -24.943 1.00 53.94 190 ASP A N 1
ATOM 1425 C CA . ASP A 1 190 ? 18.379 29.302 -25.529 1.00 53.94 190 ASP A CA 1
ATOM 1426 C C . ASP A 1 190 ? 19.535 29.045 -26.511 1.00 53.94 190 ASP A C 1
ATOM 1428 O O . ASP A 1 190 ? 20.716 29.282 -26.253 1.00 53.94 190 ASP A O 1
ATOM 1432 N N . GLY A 1 191 ? 19.189 28.384 -27.614 1.00 50.84 191 GLY A N 1
ATOM 1433 C CA . GLY A 1 191 ? 20.061 28.165 -28.748 1.00 50.84 191 GLY A CA 1
ATOM 1434 C C . GLY A 1 191 ? 20.105 29.442 -29.565 1.00 50.84 191 GLY A C 1
ATOM 1435 O O . GLY A 1 191 ? 19.415 29.553 -30.574 1.00 50.84 191 GLY A O 1
ATOM 1436 N N . ASN A 1 192 ? 20.936 30.398 -29.155 1.00 59.12 192 ASN A N 1
ATOM 1437 C CA . ASN A 1 192 ? 21.382 31.444 -30.062 1.00 59.12 192 ASN A CA 1
ATOM 1438 C C . ASN A 1 192 ? 22.261 30.800 -31.144 1.00 59.12 192 ASN A C 1
ATOM 1440 O O . ASN A 1 192 ? 23.485 30.741 -31.029 1.00 59.12 192 ASN A O 1
ATOM 1444 N N . ASN A 1 193 ? 21.625 30.267 -32.183 1.00 57.34 193 ASN A N 1
ATOM 1445 C CA . ASN A 1 193 ? 22.289 29.972 -33.436 1.00 57.34 193 ASN A CA 1
ATOM 1446 C C . ASN A 1 193 ? 21.432 30.517 -34.575 1.00 57.34 193 ASN A C 1
ATOM 1448 O O . ASN A 1 193 ? 20.572 29.840 -35.136 1.00 57.34 193 ASN A O 1
ATOM 1452 N N . ASN A 1 194 ? 21.679 31.789 -34.881 1.00 64.12 194 ASN A N 1
ATOM 1453 C CA . ASN A 1 194 ? 21.300 32.400 -36.140 1.00 64.12 194 ASN A CA 1
ATOM 1454 C C . ASN A 1 194 ? 21.961 31.622 -37.280 1.00 64.12 194 ASN A C 1
ATOM 1456 O O . ASN A 1 194 ? 23.090 31.916 -37.661 1.00 64.12 194 ASN A O 1
ATOM 1460 N N . ASN A 1 195 ? 21.243 30.664 -37.852 1.00 59.19 195 ASN A N 1
ATOM 1461 C CA . ASN A 1 195 ? 21.454 30.278 -39.234 1.00 59.19 195 ASN A CA 1
ATOM 1462 C C . ASN A 1 195 ? 20.100 30.059 -39.897 1.00 59.19 195 ASN A C 1
ATOM 1464 O O . ASN A 1 195 ? 19.406 29.071 -39.670 1.00 59.19 195 ASN A O 1
ATOM 1468 N N . ASN A 1 196 ? 19.751 31.045 -40.719 1.00 66.38 196 ASN A N 1
ATOM 1469 C CA . ASN A 1 196 ? 18.693 30.979 -41.707 1.00 66.38 196 ASN A CA 1
ATOM 1470 C C . ASN A 1 196 ? 18.893 29.732 -42.571 1.00 66.38 196 ASN A C 1
ATOM 1472 O O . ASN A 1 196 ? 19.868 29.666 -43.313 1.00 66.38 196 ASN A O 1
ATOM 1476 N N . ASN A 1 197 ? 17.962 28.786 -42.501 1.00 55.38 197 ASN A N 1
ATOM 1477 C CA . ASN A 1 197 ? 17.487 28.047 -43.664 1.00 55.38 197 ASN A CA 1
ATOM 1478 C C . ASN A 1 197 ? 16.134 27.414 -43.333 1.00 55.38 197 ASN A C 1
ATOM 1480 O O . ASN A 1 197 ? 15.938 26.874 -42.248 1.00 55.38 197 ASN A O 1
ATOM 1484 N N . GLY A 1 198 ? 15.196 27.586 -44.266 1.00 52.28 198 GLY A N 1
ATOM 1485 C CA . GLY A 1 198 ? 13.782 27.260 -44.127 1.00 52.28 198 GLY A CA 1
ATOM 1486 C C . GLY A 1 198 ? 13.547 25.851 -43.596 1.00 52.28 198 GLY A C 1
ATOM 1487 O O . GLY A 1 198 ? 14.069 24.877 -44.132 1.00 52.28 198 GLY A O 1
ATOM 1488 N N . GLY A 1 199 ? 12.758 25.779 -42.526 1.00 45.91 199 GLY A N 1
ATOM 1489 C CA . GLY A 1 199 ? 12.317 24.532 -41.933 1.00 45.91 199 GLY A CA 1
ATOM 1490 C C . GLY A 1 199 ? 11.291 23.842 -42.820 1.00 45.91 199 GLY A C 1
ATOM 1491 O O . GLY A 1 199 ? 10.182 24.344 -42.995 1.00 45.91 199 GLY A O 1
ATOM 1492 N N . ASP A 1 200 ? 11.655 22.665 -43.318 1.00 51.53 200 ASP A N 1
ATOM 1493 C CA . ASP A 1 200 ? 10.685 21.617 -43.600 1.00 51.53 200 ASP A CA 1
ATOM 1494 C C . ASP A 1 200 ? 10.305 20.967 -42.265 1.00 51.53 200 ASP A C 1
ATOM 1496 O O . ASP A 1 200 ? 11.139 20.401 -41.553 1.00 51.53 200 ASP A O 1
ATOM 1500 N N . HIS A 1 201 ? 9.027 21.083 -41.907 1.00 57.88 201 HIS A N 1
ATOM 1501 C CA . HIS A 1 201 ? 8.421 20.381 -40.782 1.00 57.88 201 HIS A CA 1
ATOM 1502 C C . HIS A 1 201 ? 8.428 18.867 -41.054 1.00 57.88 201 HIS A C 1
ATOM 1504 O O . HIS A 1 201 ? 7.458 18.310 -41.569 1.00 57.88 201 HIS A O 1
ATOM 1510 N N . HIS A 1 202 ? 9.505 18.178 -40.674 1.00 54.78 202 HIS A N 1
ATOM 1511 C CA . HIS A 1 202 ? 9.478 16.726 -40.533 1.00 54.78 202 HIS A CA 1
ATOM 1512 C C . HIS A 1 202 ? 8.759 16.359 -39.233 1.00 54.78 202 HIS A C 1
ATOM 1514 O O . HIS A 1 202 ? 9.268 16.484 -38.125 1.00 54.78 202 HIS A O 1
ATOM 1520 N N . GLN A 1 203 ? 7.515 15.958 -39.438 1.00 48.91 203 GLN A N 1
ATOM 1521 C CA . GLN A 1 203 ? 6.543 15.442 -38.492 1.00 48.91 203 GLN A CA 1
ATOM 1522 C C . GLN A 1 203 ? 7.153 14.402 -37.533 1.00 48.91 203 GLN A C 1
ATOM 1524 O O . GLN A 1 203 ? 7.746 13.418 -37.974 1.00 48.91 203 GLN A O 1
ATOM 1529 N N . GLU A 1 204 ? 6.967 14.620 -36.226 1.00 57.75 204 GLU A N 1
ATOM 1530 C CA . GLU A 1 204 ? 7.251 13.686 -35.128 1.00 57.75 204 GLU A CA 1
ATOM 1531 C C . GLU A 1 204 ? 6.454 12.387 -35.294 1.00 57.75 204 GLU A C 1
ATOM 1533 O O . GLU A 1 204 ? 5.386 12.183 -34.719 1.00 57.75 204 GLU A O 1
ATOM 1538 N N . GLN A 1 205 ? 6.974 11.478 -36.104 1.00 50.22 205 GLN A N 1
ATOM 1539 C CA . GLN A 1 205 ? 6.556 10.090 -36.095 1.00 50.22 205 GLN A CA 1
ATOM 1540 C C . GLN A 1 205 ? 7.742 9.299 -35.584 1.00 50.22 205 GLN A C 1
ATOM 1542 O O . GLN A 1 205 ? 8.778 9.223 -36.242 1.00 50.22 205 GLN A O 1
ATOM 1547 N N . GLY A 1 206 ? 7.605 8.765 -34.370 1.00 58.47 206 GLY A N 1
ATOM 1548 C CA . GLY A 1 206 ? 8.616 7.930 -33.746 1.00 58.47 206 GLY A CA 1
ATOM 1549 C C . GLY A 1 206 ? 9.052 6.831 -34.710 1.00 58.47 206 GLY A C 1
ATOM 1550 O O . GLY A 1 206 ? 8.308 5.893 -34.988 1.00 58.47 206 GLY A O 1
ATOM 1551 N N . HIS A 1 207 ? 10.265 6.969 -35.234 1.00 67.56 207 HIS A N 1
ATOM 1552 C CA . HIS A 1 207 ? 10.857 6.000 -36.135 1.00 67.56 207 HIS A CA 1
ATOM 1553 C C . HIS A 1 207 ? 11.572 4.931 -35.306 1.00 67.56 207 HIS A C 1
ATOM 1555 O O . HIS A 1 207 ? 12.223 5.231 -34.302 1.00 67.56 207 HIS A O 1
ATOM 1561 N N . CYS A 1 208 ? 11.423 3.675 -35.707 1.00 73.44 208 CYS A N 1
ATOM 1562 C CA . CYS A 1 208 ? 12.310 2.615 -35.264 1.00 73.44 208 CYS A CA 1
ATOM 1563 C C . CYS A 1 208 ? 13.247 2.315 -36.435 1.00 73.44 208 CYS A C 1
ATOM 1565 O O . CYS A 1 208 ? 12.815 1.734 -37.430 1.00 73.44 208 CYS A O 1
ATOM 1567 N N . ASP A 1 209 ? 14.519 2.693 -36.302 1.00 77.56 209 ASP A N 1
ATOM 1568 C CA . ASP A 1 209 ? 15.586 2.347 -37.252 1.00 77.56 209 ASP A CA 1
ATOM 1569 C C . ASP A 1 209 ? 15.728 0.822 -37.378 1.00 77.56 209 ASP A C 1
ATOM 1571 O O . ASP A 1 209 ? 16.189 0.286 -38.389 1.00 77.56 209 ASP A O 1
ATOM 1575 N N . ARG A 1 210 ? 15.333 0.102 -36.318 1.00 77.06 210 ARG A N 1
ATOM 1576 C CA . ARG A 1 210 ? 15.325 -1.357 -36.239 1.00 77.06 210 ARG A CA 1
ATOM 1577 C C . ARG A 1 210 ? 13.915 -1.897 -36.063 1.00 77.06 210 ARG A C 1
ATOM 1579 O O . ARG A 1 210 ? 13.148 -1.434 -35.226 1.00 77.06 210 ARG A O 1
ATOM 1586 N N . GLN A 1 211 ? 13.594 -2.931 -36.832 1.00 79.38 211 GLN A N 1
ATOM 1587 C CA . GLN A 1 211 ? 12.305 -3.607 -36.731 1.00 79.38 211 GLN A CA 1
ATOM 1588 C C . GLN A 1 211 ? 12.172 -4.321 -35.380 1.00 79.38 211 GLN A C 1
ATOM 1590 O O . GLN A 1 211 ? 13.044 -5.099 -34.992 1.00 79.38 211 GLN A O 1
ATOM 1595 N N . CYS A 1 212 ? 11.052 -4.087 -34.695 1.00 87.12 212 CYS A N 1
ATOM 1596 C CA . CYS A 1 212 ? 10.700 -4.797 -33.472 1.00 87.12 212 CYS A CA 1
ATOM 1597 C C . CYS A 1 212 ? 10.415 -6.270 -33.767 1.00 87.12 212 CYS A C 1
ATOM 1599 O O . CYS A 1 212 ? 9.484 -6.604 -34.501 1.00 87.12 212 CYS A O 1
ATOM 1601 N N . ILE A 1 213 ? 11.191 -7.169 -33.164 1.00 89.75 213 ILE A N 1
ATOM 1602 C CA . ILE A 1 213 ? 10.991 -8.610 -33.321 1.00 89.75 213 ILE A CA 1
ATOM 1603 C C . ILE A 1 213 ? 9.983 -9.069 -32.264 1.00 89.75 213 ILE A C 1
ATOM 1605 O O . ILE A 1 213 ? 10.267 -8.995 -31.069 1.00 89.75 213 ILE A O 1
ATOM 1609 N N . ASN A 1 214 ? 8.829 -9.579 -32.710 1.00 89.31 214 ASN A N 1
ATOM 1610 C CA . ASN A 1 214 ? 7.690 -9.991 -31.870 1.00 89.31 214 ASN A CA 1
ATOM 1611 C C . ASN A 1 214 ? 7.099 -8.864 -30.998 1.00 89.31 214 ASN A C 1
ATOM 1613 O O . ASN A 1 214 ? 6.611 -9.109 -29.892 1.00 89.31 214 ASN A O 1
ATOM 1617 N N . GLY A 1 215 ? 7.136 -7.632 -31.501 1.00 87.94 215 GLY A N 1
ATOM 1618 C CA . GLY A 1 215 ? 6.550 -6.472 -30.840 1.00 87.94 215 GLY A CA 1
ATOM 1619 C C . GLY A 1 215 ? 6.109 -5.405 -31.831 1.00 87.94 215 GLY A C 1
ATOM 1620 O O . GLY A 1 215 ? 6.397 -5.488 -33.026 1.00 87.94 215 GLY A O 1
ATOM 1621 N N . VAL A 1 216 ? 5.413 -4.399 -31.319 1.00 85.44 216 VAL A N 1
ATOM 1622 C CA . VAL A 1 216 ? 4.989 -3.218 -32.069 1.00 85.44 216 VAL A CA 1
ATOM 1623 C C . VAL A 1 216 ? 5.923 -2.061 -31.727 1.00 85.44 216 VAL A C 1
ATOM 1625 O O . VAL A 1 216 ? 6.215 -1.813 -30.554 1.00 85.44 216 VAL A O 1
ATOM 1628 N N . CYS A 1 217 ? 6.403 -1.362 -32.758 1.00 84.75 217 CYS A N 1
ATOM 1629 C CA . CYS A 1 217 ? 7.189 -0.140 -32.593 1.00 84.75 217 CYS A CA 1
ATOM 1630 C C . CYS A 1 217 ? 6.305 0.935 -31.958 1.00 84.75 217 CYS A C 1
ATOM 1632 O O . CYS A 1 217 ? 5.269 1.297 -32.512 1.00 84.75 217 CYS A O 1
ATOM 1634 N N . MET A 1 218 ? 6.727 1.433 -30.800 1.00 77.62 218 MET A N 1
ATOM 1635 C CA . MET A 1 218 ? 6.072 2.550 -30.112 1.00 77.62 218 MET A CA 1
ATOM 1636 C C . MET A 1 218 ? 6.713 3.898 -30.470 1.00 77.62 218 MET A C 1
ATOM 1638 O O . MET A 1 218 ? 6.258 4.939 -30.009 1.00 77.62 218 MET A O 1
ATOM 1642 N N . GLY A 1 219 ? 7.758 3.870 -31.302 1.00 70.81 219 GLY A N 1
ATOM 1643 C CA . GLY A 1 219 ? 8.580 5.013 -31.672 1.00 70.81 219 GLY A CA 1
ATOM 1644 C C . GLY A 1 219 ? 9.945 5.003 -30.988 1.00 70.81 219 GLY A C 1
ATOM 1645 O O . GLY A 1 219 ? 10.142 4.323 -29.981 1.00 70.81 219 GLY A O 1
ATOM 1646 N N . TYR A 1 220 ? 10.901 5.741 -31.560 1.00 69.31 220 TYR A N 1
ATOM 1647 C CA . TYR A 1 220 ? 12.226 5.985 -30.975 1.00 69.31 220 TYR A CA 1
ATOM 1648 C C . TYR A 1 220 ? 13.005 4.705 -30.616 1.00 69.31 220 TYR A C 1
ATOM 1650 O O . TYR A 1 220 ? 13.636 4.620 -29.566 1.00 69.31 220 TYR A O 1
ATOM 1658 N N . ASN A 1 221 ? 12.949 3.686 -31.481 1.00 72.00 221 ASN A N 1
ATOM 1659 C CA . ASN A 1 221 ? 13.557 2.359 -31.271 1.00 72.00 221 ASN A CA 1
ATOM 1660 C C . ASN A 1 221 ? 13.039 1.567 -30.047 1.00 72.00 221 ASN A C 1
ATOM 1662 O O . ASN A 1 221 ? 13.660 0.583 -29.645 1.00 72.00 221 ASN A O 1
ATOM 1666 N N . ILE A 1 222 ? 11.887 1.938 -29.477 1.00 76.44 222 ILE A N 1
ATOM 1667 C CA . ILE A 1 222 ? 11.261 1.223 -28.357 1.00 76.44 222 ILE A CA 1
ATOM 1668 C C . ILE A 1 222 ? 10.183 0.277 -28.873 1.00 76.44 222 ILE A C 1
ATOM 1670 O O . ILE A 1 222 ? 9.268 0.673 -29.601 1.00 76.44 222 ILE A O 1
ATOM 1674 N N . CYS A 1 223 ? 10.254 -0.974 -28.427 1.00 85.44 223 CYS A N 1
ATOM 1675 C CA . CYS A 1 223 ? 9.314 -2.017 -28.805 1.00 85.44 223 CYS A CA 1
ATOM 1676 C C . CYS A 1 223 ? 8.429 -2.415 -27.624 1.00 85.44 223 CYS A C 1
ATOM 1678 O O . CYS A 1 223 ? 8.922 -2.814 -26.568 1.00 85.44 223 CYS A O 1
ATOM 1680 N N . SER A 1 224 ? 7.112 -2.349 -27.819 1.00 88.19 224 SER A N 1
ATOM 1681 C CA . SER A 1 224 ? 6.156 -3.004 -26.926 1.00 88.19 224 SER A CA 1
ATOM 1682 C C . SER A 1 224 ? 5.977 -4.447 -27.377 1.00 88.19 224 SER A C 1
ATOM 1684 O O . SER A 1 224 ? 5.650 -4.697 -28.538 1.00 88.19 224 SER A O 1
ATOM 1686 N N . CYS A 1 225 ? 6.237 -5.406 -26.492 1.00 90.69 225 CYS A N 1
ATOM 1687 C CA . CYS A 1 225 ? 6.140 -6.821 -26.833 1.00 90.69 225 CYS A CA 1
ATOM 1688 C C . CYS A 1 225 ? 4.686 -7.250 -27.027 1.00 90.69 225 CYS A C 1
ATOM 1690 O O . CYS A 1 225 ? 3.804 -6.846 -26.272 1.00 90.69 225 CYS A O 1
ATOM 1692 N N . ASN A 1 226 ? 4.454 -8.100 -28.027 1.00 88.31 226 ASN A N 1
ATOM 1693 C CA . ASN A 1 226 ? 3.138 -8.683 -28.266 1.00 88.31 226 ASN A CA 1
ATOM 1694 C C . ASN A 1 226 ? 2.732 -9.608 -27.107 1.00 88.31 226 ASN A C 1
ATOM 1696 O O . ASN A 1 226 ? 3.585 -10.104 -26.366 1.00 88.31 226 ASN A O 1
ATOM 1700 N N . ASP A 1 227 ? 1.434 -9.885 -26.983 1.00 89.50 227 ASP A N 1
ATOM 1701 C CA . ASP A 1 227 ? 0.903 -10.736 -25.919 1.00 89.50 227 ASP A CA 1
ATOM 1702 C C . ASP A 1 227 ? 1.646 -12.073 -25.812 1.00 89.50 227 ASP A C 1
ATOM 1704 O O . ASP A 1 227 ? 1.836 -12.806 -26.786 1.00 89.50 227 ASP A O 1
ATOM 1708 N N . GLY A 1 228 ? 2.079 -12.391 -24.591 1.00 84.38 228 GLY A N 1
ATOM 1709 C CA . GLY A 1 228 ? 2.838 -13.604 -24.314 1.00 84.38 228 GLY A CA 1
ATOM 1710 C C . GLY A 1 228 ? 4.320 -13.541 -24.702 1.00 84.38 228 GLY A C 1
ATOM 1711 O O . GLY A 1 228 ? 5.000 -14.562 -24.618 1.00 84.38 228 GLY A O 1
ATOM 1712 N N . TYR A 1 229 ? 4.843 -12.370 -25.066 1.00 89.94 229 TYR A N 1
ATOM 1713 C CA . TYR A 1 229 ? 6.272 -12.093 -25.197 1.00 89.94 229 TYR A CA 1
ATOM 1714 C C . TYR A 1 229 ? 6.740 -11.109 -24.116 1.00 89.94 229 TYR A C 1
ATOM 1716 O O . TYR A 1 229 ? 5.972 -10.298 -23.606 1.00 89.94 229 TYR A O 1
ATOM 1724 N N . THR A 1 230 ? 8.019 -11.173 -23.761 1.00 88.75 230 THR A N 1
ATOM 1725 C CA . THR A 1 230 ? 8.668 -10.282 -22.788 1.00 88.75 230 THR A CA 1
ATOM 1726 C C . THR A 1 230 ? 9.969 -9.722 -23.360 1.00 88.75 230 THR A C 1
ATOM 1728 O O . THR A 1 230 ? 10.588 -10.394 -24.191 1.00 88.75 230 THR A O 1
ATOM 1731 N N . PRO A 1 231 ? 10.429 -8.535 -22.922 1.00 88.06 231 PRO A N 1
ATOM 1732 C CA . PRO A 1 231 ? 11.690 -7.965 -23.390 1.00 88.06 231 PRO A CA 1
ATOM 1733 C C . PRO A 1 231 ? 12.857 -8.922 -23.145 1.00 88.06 231 PRO A C 1
ATOM 1735 O O . PRO A 1 231 ? 12.941 -9.537 -22.080 1.00 88.06 231 PRO A O 1
ATOM 1738 N N . ASP A 1 232 ? 13.755 -9.063 -24.118 1.00 88.25 232 ASP A N 1
ATOM 1739 C CA . ASP A 1 232 ? 14.946 -9.882 -23.932 1.00 88.25 232 ASP A CA 1
ATOM 1740 C C . ASP A 1 232 ? 15.963 -9.165 -23.030 1.00 88.25 232 ASP A C 1
ATOM 1742 O O . ASP A 1 232 ? 16.520 -8.144 -23.436 1.00 88.25 232 ASP A O 1
ATOM 1746 N N . PRO A 1 233 ? 16.288 -9.702 -21.841 1.00 82.81 233 PRO A N 1
ATOM 1747 C CA . PRO A 1 233 ? 17.259 -9.079 -20.943 1.00 82.81 233 PRO A CA 1
ATOM 1748 C C . PRO A 1 233 ? 18.686 -9.048 -21.511 1.00 82.81 233 PRO A C 1
ATOM 1750 O O . PRO A 1 233 ? 19.537 -8.339 -20.982 1.00 82.81 233 PRO A O 1
ATOM 1753 N N . ARG A 1 234 ? 18.973 -9.826 -22.565 1.00 83.94 234 ARG A N 1
ATOM 1754 C CA . ARG A 1 234 ? 20.284 -9.869 -23.232 1.00 83.94 234 ARG A CA 1
ATOM 1755 C C . ARG A 1 234 ? 20.386 -8.912 -24.416 1.00 83.94 234 ARG A C 1
ATOM 1757 O O . ARG A 1 234 ? 21.472 -8.774 -24.973 1.00 83.94 234 ARG A O 1
ATOM 1764 N N . ASP A 1 235 ? 19.282 -8.293 -24.825 1.00 82.31 235 ASP A N 1
ATOM 1765 C CA . ASP A 1 235 ? 19.272 -7.335 -25.924 1.00 82.31 235 ASP A CA 1
ATOM 1766 C C . ASP A 1 235 ? 19.386 -5.903 -25.391 1.00 82.31 235 ASP A C 1
ATOM 1768 O O . ASP A 1 235 ? 18.423 -5.319 -24.892 1.00 82.31 235 ASP A O 1
ATOM 1772 N N . SER A 1 236 ? 20.573 -5.314 -25.539 1.00 75.44 236 SER A N 1
ATOM 1773 C CA . SER A 1 236 ? 20.839 -3.920 -25.169 1.00 75.44 236 SER A CA 1
ATOM 1774 C C . SER A 1 236 ? 20.060 -2.913 -26.013 1.00 75.44 236 SER A C 1
ATOM 1776 O O . SER A 1 236 ? 19.909 -1.766 -25.602 1.00 75.44 236 SER A O 1
ATOM 1778 N N . THR A 1 237 ? 19.547 -3.328 -27.173 1.00 75.75 237 THR A N 1
ATOM 1779 C CA . THR A 1 237 ? 18.797 -2.453 -28.079 1.00 75.75 237 THR A CA 1
ATOM 1780 C C . THR A 1 237 ? 17.311 -2.409 -27.742 1.00 75.75 237 THR A C 1
ATOM 1782 O O . THR A 1 237 ? 16.603 -1.571 -28.285 1.00 75.75 237 THR A O 1
ATOM 1785 N N . ARG A 1 238 ? 16.837 -3.286 -26.839 1.00 74.00 238 ARG A N 1
ATOM 1786 C CA . ARG A 1 238 ? 15.422 -3.425 -26.445 1.00 74.00 238 ARG A CA 1
ATOM 1787 C C . ARG A 1 238 ? 14.460 -3.562 -27.634 1.00 74.00 238 ARG A C 1
ATOM 1789 O O . ARG A 1 238 ? 13.279 -3.238 -27.518 1.00 74.00 238 ARG A O 1
ATOM 1796 N N . THR A 1 239 ? 14.952 -4.085 -28.757 1.00 82.44 239 THR A N 1
ATOM 1797 C CA . THR A 1 239 ? 14.153 -4.311 -29.968 1.00 82.44 239 THR A CA 1
ATOM 1798 C C . THR A 1 239 ? 13.672 -5.753 -30.102 1.00 82.44 239 THR A C 1
ATOM 1800 O O . THR A 1 239 ? 12.804 -6.056 -30.926 1.00 82.44 239 THR A O 1
ATOM 1803 N N . ARG A 1 240 ? 14.206 -6.655 -29.270 1.00 87.88 240 ARG A N 1
ATOM 1804 C CA . ARG A 1 240 ? 13.892 -8.080 -29.281 1.00 87.88 240 ARG A CA 1
ATOM 1805 C C . ARG A 1 240 ? 12.986 -8.487 -28.123 1.00 87.88 240 ARG A C 1
ATOM 1807 O O . ARG A 1 240 ? 13.370 -8.422 -26.956 1.00 87.88 240 ARG A O 1
ATOM 1814 N N . CYS A 1 241 ? 11.818 -9.019 -28.469 1.00 90.88 241 CYS A N 1
ATOM 1815 C CA . CYS A 1 241 ? 10.903 -9.661 -27.534 1.00 90.88 241 CYS A CA 1
ATOM 1816 C C . CYS A 1 241 ? 11.009 -11.191 -27.645 1.00 90.88 241 CYS A C 1
ATOM 1818 O O . CYS A 1 241 ? 10.858 -11.772 -28.727 1.00 90.88 241 CYS A O 1
ATOM 1820 N N . ILE A 1 242 ? 11.273 -11.853 -26.518 1.00 90.44 242 ILE A N 1
ATOM 1821 C CA . ILE A 1 242 ? 11.351 -13.315 -26.406 1.00 90.44 242 ILE A CA 1
ATOM 1822 C C . ILE A 1 242 ? 10.027 -13.888 -25.916 1.00 90.44 242 ILE A C 1
ATOM 1824 O O . ILE A 1 242 ? 9.304 -13.250 -25.157 1.00 90.44 242 ILE A O 1
ATOM 1828 N N . ALA A 1 243 ? 9.695 -15.098 -26.359 1.00 90.81 243 ALA A N 1
ATOM 1829 C CA . ALA A 1 243 ? 8.471 -15.765 -25.941 1.00 90.81 243 ALA A CA 1
ATOM 1830 C C . ALA A 1 243 ? 8.480 -16.043 -24.428 1.00 90.81 243 ALA A C 1
ATOM 1832 O O . ALA A 1 243 ? 9.474 -16.523 -23.877 1.00 90.81 243 ALA A O 1
ATOM 1833 N N . SER A 1 244 ? 7.354 -15.770 -23.772 1.00 91.06 244 SER A N 1
ATOM 1834 C CA . SER A 1 244 ? 7.127 -16.073 -22.363 1.00 91.06 244 SER A CA 1
ATOM 1835 C C . SER A 1 244 ? 6.528 -17.469 -22.214 1.00 91.06 244 SER A C 1
ATOM 1837 O O . SER A 1 244 ? 5.521 -17.813 -22.839 1.00 91.06 244 SER A O 1
ATOM 1839 N N . CYS A 1 245 ? 7.155 -18.281 -21.366 1.00 87.06 245 CYS A N 1
ATOM 1840 C CA . CYS A 1 245 ? 6.697 -19.617 -21.003 1.00 87.06 245 CYS A CA 1
ATOM 1841 C C . CYS A 1 245 ? 6.587 -19.698 -19.464 1.00 87.06 245 CYS A C 1
ATOM 1843 O O . CYS A 1 245 ? 7.597 -19.943 -18.796 1.00 87.06 245 CYS A O 1
ATOM 1845 N N . PRO A 1 246 ? 5.393 -19.481 -18.880 1.00 77.44 246 PRO A N 1
ATOM 1846 C CA . PRO A 1 246 ? 5.129 -19.626 -17.452 1.00 77.44 246 PRO A CA 1
ATOM 1847 C C . PRO A 1 246 ? 5.483 -21.045 -16.995 1.00 77.44 246 PRO A C 1
ATOM 1849 O O . PRO A 1 246 ? 5.010 -22.025 -17.566 1.00 77.44 246 PRO A O 1
ATOM 1852 N N . GLY A 1 247 ? 6.350 -21.163 -15.987 1.00 74.62 247 GLY A N 1
ATOM 1853 C CA . GLY A 1 247 ? 6.880 -22.454 -15.523 1.00 74.62 247 GLY A CA 1
ATOM 1854 C C . GLY A 1 247 ? 8.105 -22.972 -16.292 1.00 74.62 247 GLY A C 1
ATOM 1855 O O . GLY A 1 247 ? 8.676 -23.988 -15.902 1.00 74.62 247 GLY A O 1
ATOM 1856 N N . GLY A 1 248 ? 8.552 -22.254 -17.329 1.00 75.38 248 GLY A N 1
ATOM 1857 C CA . GLY A 1 248 ? 9.747 -22.569 -18.111 1.00 75.38 248 GLY A CA 1
ATOM 1858 C C . GLY A 1 248 ? 9.606 -23.787 -19.034 1.00 75.38 248 GLY A C 1
ATOM 1859 O O . GLY A 1 248 ? 8.688 -24.595 -18.925 1.00 75.38 248 GLY A O 1
ATOM 1860 N N . CYS A 1 249 ? 10.556 -23.934 -19.962 1.00 84.75 249 CYS A N 1
ATOM 1861 C CA . CYS A 1 249 ? 10.662 -25.097 -20.847 1.00 84.75 249 CYS A CA 1
ATOM 1862 C C . CYS A 1 249 ? 11.794 -26.014 -20.373 1.00 84.75 249 CYS A C 1
ATOM 1864 O O . CYS A 1 249 ? 12.918 -25.938 -20.863 1.00 84.75 249 CYS A O 1
ATOM 1866 N N . ILE A 1 250 ? 11.521 -26.885 -19.402 1.00 84.88 250 ILE A N 1
ATOM 1867 C CA . ILE A 1 250 ? 12.516 -27.867 -18.947 1.00 84.88 250 ILE A CA 1
ATOM 1868 C C . ILE A 1 250 ? 12.831 -28.818 -20.111 1.00 84.88 250 ILE A C 1
ATOM 1870 O O . ILE A 1 250 ? 11.915 -29.431 -20.654 1.00 84.88 250 ILE A O 1
ATOM 1874 N N . ASN A 1 251 ? 14.111 -28.942 -20.480 1.00 87.25 251 ASN A N 1
ATOM 1875 C CA . ASN A 1 251 ? 14.605 -29.737 -21.616 1.00 87.25 251 ASN A CA 1
ATOM 1876 C C . ASN A 1 251 ? 14.034 -29.328 -22.989 1.00 87.25 251 ASN A C 1
ATOM 1878 O O . ASN A 1 251 ? 13.894 -30.156 -23.895 1.00 87.25 251 ASN A O 1
ATOM 1882 N N . GLY A 1 252 ? 13.719 -28.045 -23.161 1.00 88.19 252 GLY A N 1
ATOM 1883 C CA . GLY A 1 252 ? 13.302 -27.483 -24.439 1.00 88.19 252 GLY A CA 1
ATOM 1884 C C . GLY A 1 252 ? 13.564 -25.985 -24.542 1.00 88.19 252 GLY A C 1
ATOM 1885 O O . GLY A 1 252 ? 13.998 -25.336 -23.596 1.00 88.19 252 GLY A O 1
ATOM 1886 N N . ILE A 1 253 ? 13.256 -25.425 -25.706 1.00 89.19 253 ILE A N 1
ATOM 1887 C CA . ILE A 1 253 ? 13.325 -23.993 -25.984 1.00 89.19 253 ILE A CA 1
ATOM 1888 C C . ILE A 1 253 ? 11.918 -23.409 -26.130 1.00 89.19 253 ILE A C 1
ATOM 1890 O O . ILE A 1 253 ? 11.064 -23.982 -26.811 1.00 89.19 253 ILE A O 1
ATOM 1894 N N . CYS A 1 254 ? 11.673 -22.265 -25.488 1.00 89.69 254 CYS A N 1
ATOM 1895 C CA . CYS A 1 254 ? 10.441 -21.498 -25.669 1.00 89.69 254 CYS A CA 1
ATOM 1896 C C . CYS A 1 254 ? 10.496 -20.844 -27.055 1.00 89.69 254 CYS A C 1
ATOM 1898 O O . CYS A 1 254 ? 11.353 -20.002 -27.316 1.00 89.69 254 CYS A O 1
ATOM 1900 N N . SER A 1 255 ? 9.635 -21.296 -27.962 1.00 86.56 255 SER A N 1
ATOM 1901 C CA . SER A 1 255 ? 9.671 -20.913 -29.385 1.00 86.56 255 SER A CA 1
ATOM 1902 C C . SER A 1 255 ? 8.499 -20.023 -29.793 1.00 86.56 255 SER A C 1
ATOM 1904 O O . SER A 1 255 ? 8.616 -19.248 -30.736 1.00 86.56 255 SER A O 1
ATOM 1906 N N . ALA A 1 256 ? 7.399 -20.091 -29.046 1.00 86.38 256 ALA A N 1
ATOM 1907 C CA . ALA A 1 256 ? 6.266 -19.177 -29.103 1.00 86.38 256 ALA A CA 1
ATOM 1908 C C . ALA A 1 256 ? 5.650 -19.078 -27.690 1.00 86.38 256 ALA A C 1
ATOM 1910 O O . ALA A 1 256 ? 6.008 -19.893 -26.827 1.00 86.38 256 ALA A O 1
ATOM 1911 N N . PRO A 1 257 ? 4.769 -18.099 -27.414 1.00 86.81 257 PRO A N 1
ATOM 1912 C CA . PRO A 1 257 ? 4.155 -17.941 -26.103 1.00 86.81 257 PRO A CA 1
ATOM 1913 C C . PRO A 1 257 ? 3.511 -19.236 -25.633 1.00 86.81 257 PRO A C 1
ATOM 1915 O O . PRO A 1 257 ? 2.725 -19.845 -26.359 1.00 86.81 257 PRO A O 1
ATOM 1918 N N . ASN A 1 258 ? 3.856 -19.670 -24.422 1.00 84.19 258 ASN A N 1
ATOM 1919 C CA . ASN A 1 258 ? 3.392 -20.941 -23.868 1.00 84.19 258 ASN A CA 1
ATOM 1920 C C . ASN A 1 258 ? 3.662 -22.161 -24.777 1.00 84.19 258 ASN A C 1
ATOM 1922 O O . ASN A 1 258 ? 2.894 -23.118 -24.749 1.00 84.19 258 ASN A O 1
ATOM 1926 N N . PHE A 1 259 ? 4.709 -22.160 -25.609 1.00 88.06 259 PHE A N 1
ATOM 1927 C CA . PHE A 1 259 ? 4.991 -23.269 -26.522 1.00 88.06 259 PHE A CA 1
ATOM 1928 C C . PHE A 1 259 ? 6.477 -23.637 -26.543 1.00 88.06 259 PHE A C 1
ATOM 1930 O O . PHE A 1 259 ? 7.335 -22.933 -27.090 1.00 88.06 259 PHE A O 1
ATOM 1937 N N . CYS A 1 260 ? 6.769 -24.806 -25.975 1.00 89.88 260 CYS A N 1
ATOM 1938 C CA . CYS A 1 260 ? 8.115 -25.359 -25.914 1.00 89.88 260 CYS A CA 1
ATOM 1939 C C . CYS A 1 260 ? 8.362 -26.324 -27.079 1.00 89.88 260 CYS A C 1
ATOM 1941 O O . CYS A 1 260 ? 7.561 -27.231 -27.331 1.00 89.88 260 CYS A O 1
ATOM 1943 N N . ILE A 1 261 ? 9.499 -26.172 -27.755 1.00 89.69 261 ILE A N 1
ATOM 1944 C CA . ILE A 1 261 ? 10.067 -27.200 -28.631 1.00 89.69 261 ILE A CA 1
ATOM 1945 C C . ILE A 1 261 ? 11.095 -27.983 -27.820 1.00 89.69 261 ILE A C 1
ATOM 1947 O O . ILE A 1 261 ? 12.004 -27.403 -27.233 1.00 89.69 261 ILE A O 1
ATOM 1951 N N . CYS A 1 262 ? 10.952 -29.303 -27.776 1.00 89.88 262 CYS A N 1
ATOM 1952 C CA . CYS A 1 262 ? 11.830 -30.157 -26.985 1.00 89.88 262 CYS A CA 1
ATOM 1953 C C . CYS A 1 262 ? 13.204 -30.321 -27.629 1.00 89.88 262 CYS A C 1
ATOM 1955 O O . CYS A 1 262 ? 13.320 -30.409 -28.853 1.00 89.88 262 CYS A O 1
ATOM 1957 N N . HIS A 1 263 ? 14.239 -30.391 -26.794 1.00 90.94 263 HIS A N 1
ATOM 1958 C CA . HIS A 1 263 ? 15.582 -30.722 -27.249 1.00 90.94 263 HIS A CA 1
ATOM 1959 C C . HIS A 1 263 ? 15.650 -32.161 -27.795 1.00 90.94 263 HIS A C 1
ATOM 1961 O O . HIS A 1 263 ? 14.800 -32.996 -27.464 1.00 90.94 263 HIS A O 1
ATOM 1967 N N . PRO A 1 264 ? 16.664 -32.481 -28.621 1.00 89.81 264 PRO A N 1
ATOM 1968 C CA . PRO A 1 264 ? 16.901 -33.846 -29.084 1.00 89.81 264 PRO A CA 1
ATOM 1969 C C . PRO A 1 264 ? 16.947 -34.843 -27.917 1.00 89.81 264 PRO A C 1
ATOM 1971 O O . PRO A 1 264 ? 17.549 -34.566 -26.884 1.00 89.81 264 PRO A O 1
ATOM 1974 N N . GLY A 1 265 ? 16.287 -35.994 -28.070 1.00 86.06 265 GLY A N 1
ATOM 1975 C CA . GLY A 1 265 ? 16.149 -36.996 -27.003 1.00 86.06 265 GLY A CA 1
ATOM 1976 C C . GLY A 1 265 ? 14.965 -36.772 -26.053 1.00 86.06 265 GLY A C 1
ATOM 1977 O O . GLY A 1 265 ? 14.705 -37.624 -25.208 1.00 86.06 265 GLY A O 1
ATOM 1978 N N . TYR A 1 266 ? 14.199 -35.690 -26.219 1.00 89.19 266 TYR A N 1
ATOM 1979 C CA . TYR A 1 266 ? 13.002 -35.393 -25.430 1.00 89.19 266 TYR A CA 1
ATOM 1980 C C . TYR A 1 266 ? 11.753 -35.255 -26.318 1.00 89.19 266 TYR A C 1
ATOM 1982 O O . TYR A 1 266 ? 11.816 -34.876 -27.487 1.00 89.19 266 TYR A O 1
ATOM 1990 N N . THR A 1 267 ? 10.587 -35.558 -25.753 1.00 87.12 267 THR A N 1
ATOM 1991 C CA . THR A 1 267 ? 9.259 -35.421 -26.367 1.00 87.12 267 THR A CA 1
ATOM 1992 C C . THR A 1 267 ? 8.308 -34.646 -25.493 1.00 87.12 267 THR A C 1
ATOM 1994 O O . THR A 1 267 ? 8.430 -34.684 -24.277 1.00 87.12 267 THR A O 1
ATOM 1997 N N . LYS A 1 268 ? 7.302 -34.014 -26.105 1.00 86.06 268 LYS A N 1
ATOM 1998 C CA . LYS A 1 268 ? 6.185 -33.453 -25.344 1.00 86.06 268 LYS A CA 1
ATOM 1999 C C . LYS A 1 268 ? 5.489 -34.549 -24.545 1.00 86.06 268 LYS A C 1
ATOM 2001 O O . LYS A 1 268 ? 5.178 -35.611 -25.091 1.00 86.06 268 LYS A O 1
ATOM 2006 N N . ASP A 1 269 ? 5.256 -34.263 -23.274 1.00 84.88 269 ASP A N 1
ATOM 2007 C CA . ASP A 1 269 ? 4.496 -35.118 -22.379 1.00 84.88 269 ASP A CA 1
ATOM 2008 C C . ASP A 1 269 ? 3.075 -35.321 -22.921 1.00 84.88 269 ASP A C 1
ATOM 2010 O O . ASP A 1 269 ? 2.356 -34.366 -23.215 1.00 84.88 269 ASP A O 1
ATOM 2014 N N . ARG A 1 270 ? 2.681 -36.585 -23.080 1.00 80.31 270 ARG A N 1
ATOM 2015 C CA . ARG A 1 270 ? 1.343 -36.971 -23.548 1.00 80.31 270 ARG A CA 1
ATOM 2016 C C . ARG A 1 270 ? 0.393 -37.307 -22.400 1.00 80.31 270 ARG A C 1
ATOM 2018 O O . ARG A 1 270 ? -0.786 -37.519 -22.662 1.00 80.31 270 ARG A O 1
ATOM 2025 N N . GLY A 1 271 ? 0.880 -37.353 -21.156 1.00 77.88 271 GLY A N 1
ATOM 2026 C CA . GLY A 1 271 ? 0.068 -37.668 -19.979 1.00 77.88 271 GLY A CA 1
ATOM 2027 C C . GLY A 1 271 ? -0.979 -36.598 -19.668 1.00 77.88 271 GLY A C 1
ATOM 2028 O O . GLY A 1 271 ? -2.027 -36.897 -19.106 1.00 77.88 271 GLY A O 1
ATOM 2029 N N . THR A 1 272 ? -0.733 -35.356 -20.086 1.00 75.56 272 THR A N 1
ATOM 2030 C CA . THR A 1 272 ? -1.658 -34.229 -19.938 1.00 75.56 272 THR A CA 1
ATOM 2031 C C . THR A 1 272 ? -1.898 -33.584 -21.301 1.00 75.56 272 THR A C 1
ATOM 2033 O O . THR A 1 272 ? -0.980 -33.110 -21.973 1.00 75.56 272 THR A O 1
ATOM 2036 N N . LYS A 1 273 ? -3.154 -33.594 -21.760 1.00 71.62 273 LYS A N 1
ATOM 2037 C CA . LYS A 1 273 ? -3.528 -33.018 -23.057 1.00 71.62 273 LYS A CA 1
ATOM 2038 C C . LYS A 1 273 ? -3.219 -31.515 -23.051 1.00 71.62 273 LYS A C 1
ATOM 2040 O O . LYS A 1 273 ? -3.784 -30.779 -22.253 1.00 71.62 273 LYS A O 1
ATOM 2045 N N . GLY A 1 274 ? -2.331 -31.075 -23.943 1.00 70.38 274 GLY A N 1
ATOM 2046 C CA . GLY A 1 274 ? -1.886 -29.677 -24.028 1.00 70.38 274 GLY A CA 1
ATOM 2047 C C . GLY A 1 274 ? -0.605 -29.352 -23.250 1.00 70.38 274 GLY A C 1
ATOM 2048 O O . GLY A 1 274 ? -0.179 -28.198 -23.265 1.00 70.38 274 GLY A O 1
ATOM 2049 N N . SER A 1 275 ? 0.033 -30.344 -22.617 1.00 77.44 275 SER A N 1
ATOM 2050 C CA . SER A 1 275 ? 1.315 -30.156 -21.934 1.00 77.44 275 SER A CA 1
ATOM 2051 C C . SER A 1 275 ? 2.405 -29.649 -22.870 1.00 77.44 275 SER A C 1
ATOM 2053 O O . SER A 1 275 ? 2.588 -30.138 -23.988 1.00 77.44 275 SER A O 1
ATOM 2055 N N . GLN A 1 276 ? 3.172 -28.685 -22.373 1.00 81.88 276 GLN A N 1
ATOM 2056 C CA . GLN A 1 276 ? 4.351 -28.138 -23.044 1.00 81.88 276 GLN A CA 1
ATOM 2057 C C . GLN A 1 276 ? 5.646 -28.656 -22.409 1.00 81.88 276 GLN A C 1
ATOM 2059 O O . GLN A 1 276 ? 6.736 -28.233 -22.781 1.00 81.88 276 GLN A O 1
ATOM 2064 N N . ARG A 1 277 ? 5.539 -29.590 -21.455 1.00 85.00 277 ARG A N 1
ATOM 2065 C CA . ARG A 1 277 ? 6.685 -30.183 -20.770 1.00 85.00 277 ARG A CA 1
ATOM 2066 C C . ARG A 1 277 ? 7.394 -31.182 -21.678 1.00 85.00 277 ARG A C 1
ATOM 2068 O O . ARG A 1 277 ? 6.748 -32.033 -22.287 1.00 85.00 277 ARG A O 1
ATOM 2075 N N . CYS A 1 278 ? 8.721 -31.117 -21.717 1.00 87.62 278 CYS A N 1
ATOM 2076 C CA . CYS A 1 278 ? 9.548 -32.055 -22.465 1.00 87.62 278 CYS A CA 1
ATOM 2077 C C . CYS A 1 278 ? 10.084 -33.160 -21.547 1.00 87.62 278 CYS A C 1
ATOM 2079 O O . CYS A 1 278 ? 10.811 -32.899 -20.588 1.00 87.62 278 CYS A O 1
ATOM 2081 N N . VAL A 1 279 ? 9.707 -34.405 -21.837 1.00 88.19 279 VAL A N 1
ATOM 2082 C CA . VAL A 1 279 ? 10.087 -35.621 -21.104 1.00 88.19 279 VAL A CA 1
ATOM 2083 C C . VAL A 1 279 ? 11.014 -36.497 -21.951 1.00 88.19 279 VAL A C 1
ATOM 2085 O O . VAL A 1 279 ? 10.893 -36.473 -23.176 1.00 88.19 279 VAL A O 1
ATOM 2088 N N . PRO A 1 280 ? 11.949 -37.254 -21.351 1.00 87.81 280 PRO A N 1
ATOM 2089 C CA . PRO A 1 280 ? 12.862 -38.115 -22.101 1.00 87.81 280 PRO A CA 1
ATOM 2090 C C . PRO A 1 280 ? 12.118 -39.088 -23.023 1.00 87.81 280 PRO A C 1
ATOM 2092 O O . PRO A 1 280 ? 11.106 -39.675 -22.634 1.00 87.81 280 PRO A O 1
ATOM 2095 N N . ARG A 1 281 ? 12.626 -39.279 -24.243 1.00 81.56 281 ARG A N 1
ATOM 2096 C CA . ARG A 1 281 ? 12.198 -40.371 -25.121 1.00 81.56 281 ARG A CA 1
ATOM 2097 C C . ARG A 1 281 ? 12.843 -41.666 -24.635 1.00 81.56 281 ARG A C 1
ATOM 2099 O O . ARG A 1 281 ? 14.033 -41.874 -24.851 1.00 81.56 281 ARG A O 1
ATOM 2106 N N . TYR A 1 282 ? 12.059 -42.543 -24.018 1.00 78.56 282 TYR A N 1
ATOM 2107 C CA . TYR A 1 282 ? 12.467 -43.931 -23.812 1.00 78.56 282 TYR A CA 1
ATOM 2108 C C . TYR A 1 282 ? 12.237 -44.686 -25.125 1.00 78.56 282 TYR A C 1
ATOM 2110 O O . TYR A 1 282 ? 11.095 -44.965 -25.488 1.00 78.56 282 TYR A O 1
ATOM 2118 N N . ASN A 1 283 ? 13.311 -44.939 -25.874 1.00 65.19 283 ASN A N 1
ATOM 2119 C CA . ASN A 1 283 ? 13.270 -45.882 -26.989 1.00 65.19 283 ASN A CA 1
ATOM 2120 C C . ASN A 1 283 ? 13.184 -47.295 -26.392 1.00 65.19 283 ASN A C 1
ATOM 2122 O O . ASN A 1 283 ? 14.073 -47.674 -25.629 1.00 65.19 283 ASN A O 1
ATOM 2126 N N . TYR A 1 284 ? 12.114 -48.024 -26.707 1.00 55.12 284 TYR A N 1
ATOM 2127 C CA . TYR A 1 284 ? 12.078 -49.487 -26.619 1.00 55.12 284 TYR A CA 1
ATOM 2128 C C . TYR A 1 284 ? 12.598 -50.077 -27.928 1.00 55.12 284 TYR A C 1
ATOM 2130 O O . TYR A 1 284 ? 12.312 -49.463 -28.984 1.00 55.12 284 TYR A O 1
#

Sequence (284 aa):
MARYIQLGISLFYITALIVFINAQQGVKNGHYHRNTTPYSVPTNETGYCGCVDGDCIAPRVCRCRPGYILNEARHRCEAVCEGGCLHGQCSRPGVCSCDPGYIISPRDRESCVPDCGPNNCNGGQCVSPGVCSCRPGYIRDSITNECTPECRNGCPINSRCTAPDRCVCNPGFEMDHYDNRCVISSGSYDGNNNNNNGGDHHQEQGHCDRQCINGVCMGYNICSCNDGYTPDPRDSTRTRCIASCPGGCINGICSAPNFCICHPGYTKDRGTKGSQRCVPRYNY

pLDDT: mean 76.37, std 16.46, range [33.28, 95.0]

Radius of gyration: 43.94 Å; chains: 1; bounding box: 101×82×122 Å

Organism: Microctonus hyperodae (NCBI:txid165561)